Protein AF-A0A2S8X184-F1 (afdb_monomer_lite)

Structure (mmCIF, N/CA/C/O backbone):
data_AF-A0A2S8X184-F1
#
_entry.id   AF-A0A2S8X184-F1
#
loop_
_atom_site.group_PDB
_atom_site.id
_atom_site.type_symbol
_atom_site.label_atom_id
_atom_site.label_alt_id
_atom_site.label_comp_id
_atom_site.label_asym_id
_atom_site.label_entity_id
_atom_site.label_seq_id
_atom_site.pdbx_PDB_ins_code
_atom_site.Cartn_x
_atom_site.Cartn_y
_atom_site.Cartn_z
_atom_site.occupancy
_atom_site.B_iso_or_equiv
_atom_site.auth_seq_id
_atom_site.auth_comp_id
_atom_site.auth_asym_id
_atom_site.auth_atom_id
_atom_site.pdbx_PDB_model_num
ATOM 1 N N . MET A 1 1 ? -33.943 -4.694 79.705 1.00 53.34 1 MET A N 1
ATOM 2 C CA . MET A 1 1 ? -32.534 -4.336 79.445 1.00 53.34 1 MET A CA 1
ATOM 3 C C . MET A 1 1 ? -32.337 -4.401 77.942 1.00 53.34 1 MET A C 1
ATOM 5 O O . MET A 1 1 ? -32.848 -5.339 77.348 1.00 53.34 1 MET A O 1
ATOM 9 N N . ASN A 1 2 ? -31.708 -3.400 77.322 1.00 63.69 2 ASN A N 1
ATOM 10 C CA . ASN A 1 2 ? -31.289 -3.530 75.925 1.00 63.69 2 ASN A CA 1
ATOM 11 C C . ASN A 1 2 ? -30.023 -4.384 75.926 1.00 63.69 2 ASN A C 1
ATOM 13 O O . ASN A 1 2 ? -29.020 -3.964 76.500 1.00 63.69 2 ASN A O 1
ATOM 17 N N . GLU A 1 3 ? -30.094 -5.580 75.349 1.00 73.31 3 GLU A N 1
ATOM 18 C CA . GLU A 1 3 ? -28.905 -6.406 75.145 1.00 73.31 3 GLU A CA 1
ATOM 19 C C . GLU A 1 3 ? -27.911 -5.636 74.257 1.00 73.31 3 GLU A C 1
ATOM 21 O O . GLU A 1 3 ? -28.336 -5.015 73.271 1.00 73.31 3 GLU A O 1
ATOM 26 N N . PRO A 1 4 ? -26.611 -5.615 74.601 1.00 84.56 4 PRO A N 1
ATOM 27 C CA . PRO A 1 4 ? -25.609 -4.961 73.772 1.00 84.56 4 PRO A CA 1
ATOM 28 C C . PRO A 1 4 ? -25.549 -5.638 72.397 1.00 84.56 4 PRO A C 1
ATOM 30 O O . PRO A 1 4 ? -25.724 -6.848 72.293 1.00 84.56 4 PRO A O 1
ATOM 33 N N . LYS A 1 5 ? -25.320 -4.866 71.330 1.00 89.75 5 LYS A N 1
ATOM 34 C CA . LYS A 1 5 ? -25.276 -5.381 69.952 1.00 89.75 5 LYS A CA 1
ATOM 35 C C . LYS A 1 5 ? -23.998 -4.991 69.232 1.00 89.75 5 LYS A C 1
ATOM 37 O O . LYS A 1 5 ? -23.356 -4.009 69.608 1.00 89.75 5 LYS A O 1
ATOM 42 N N . THR A 1 6 ? -23.626 -5.757 68.214 1.00 89.50 6 THR A N 1
ATOM 43 C CA . THR A 1 6 ? -22.560 -5.354 67.295 1.00 89.50 6 THR A CA 1
ATOM 44 C C . THR A 1 6 ? -23.026 -4.179 66.421 1.00 89.50 6 THR A C 1
ATOM 46 O O . THR A 1 6 ? -24.203 -4.133 66.050 1.00 89.50 6 THR A O 1
ATOM 49 N N . PRO A 1 7 ? -22.163 -3.191 66.143 1.00 87.06 7 PRO A N 1
ATOM 50 C CA . PRO A 1 7 ? -22.560 -1.975 65.434 1.00 87.06 7 PRO A CA 1
ATOM 51 C C . PRO A 1 7 ? -22.957 -2.189 63.962 1.00 87.06 7 PRO A C 1
ATOM 53 O O . PRO A 1 7 ? -23.917 -1.558 63.520 1.00 87.06 7 PRO A O 1
ATOM 56 N N . ASN A 1 8 ? -22.297 -3.083 63.217 1.00 90.25 8 ASN A N 1
ATOM 57 C CA . ASN A 1 8 ? -22.470 -3.174 61.757 1.00 90.25 8 ASN A CA 1
ATOM 58 C C . ASN A 1 8 ? -23.533 -4.212 61.344 1.00 90.25 8 ASN A C 1
ATOM 60 O O . ASN A 1 8 ? -24.368 -3.964 60.471 1.00 90.25 8 ASN A O 1
ATOM 64 N N . LEU A 1 9 ? -23.537 -5.373 61.999 1.00 90.31 9 LEU A N 1
ATOM 65 C CA . LEU A 1 9 ? -24.422 -6.517 61.753 1.00 90.31 9 LEU A CA 1
ATOM 66 C C . LEU A 1 9 ? -25.611 -6.577 62.721 1.00 90.31 9 LEU A C 1
ATOM 68 O O . LEU A 1 9 ? -26.572 -7.305 62.460 1.00 90.31 9 LEU A O 1
ATOM 72 N N . GLY A 1 10 ? -25.575 -5.833 63.831 1.00 88.50 10 GLY A N 1
ATOM 73 C CA . GLY A 1 10 ? -26.652 -5.820 64.823 1.00 88.50 10 GLY A CA 1
ATOM 74 C C . GLY A 1 10 ? -26.836 -7.152 65.557 1.00 88.50 10 GLY A C 1
ATOM 75 O O . GLY A 1 10 ? -27.954 -7.447 65.995 1.00 88.50 10 GLY A O 1
ATOM 76 N N . LEU A 1 11 ? -25.779 -7.964 65.670 1.00 89.88 11 LEU A N 1
ATOM 77 C CA . LEU A 1 11 ? -25.813 -9.253 66.365 1.00 89.88 11 LEU A CA 1
ATOM 78 C C . LEU A 1 11 ? -25.919 -9.028 67.876 1.00 89.88 11 LEU A C 1
ATOM 80 O O . LEU A 1 11 ? -25.290 -8.116 68.407 1.00 89.88 11 LEU A O 1
ATOM 84 N N . ASN A 1 12 ? -26.718 -9.840 68.571 1.00 88.69 12 ASN A N 1
ATOM 85 C CA . ASN A 1 12 ? -26.868 -9.737 70.024 1.00 88.69 12 ASN A CA 1
ATOM 86 C C . ASN A 1 12 ? -25.602 -10.243 70.722 1.00 88.69 12 ASN A C 1
ATOM 88 O O . ASN A 1 12 ? -25.139 -11.331 70.401 1.00 88.69 12 ASN A O 1
ATOM 92 N N . LYS A 1 13 ? -25.106 -9.494 71.707 1.00 85.81 13 LYS A N 1
ATOM 93 C CA . LYS A 1 13 ? -24.041 -9.906 72.627 1.00 85.81 13 LYS A CA 1
ATOM 94 C C . LYS A 1 13 ? -24.641 -10.426 73.927 1.00 85.81 13 LYS A C 1
ATOM 96 O O . LYS A 1 13 ? -25.775 -10.095 74.279 1.00 85.81 13 LYS A O 1
ATOM 101 N N . ILE A 1 14 ? -23.875 -11.222 74.663 1.00 82.19 14 ILE A N 1
ATOM 102 C CA . ILE A 1 14 ? -24.346 -11.807 75.923 1.00 82.19 14 ILE A CA 1
ATOM 103 C C . ILE A 1 14 ? -24.474 -10.721 77.004 1.00 82.19 14 ILE A C 1
ATOM 105 O O . ILE A 1 14 ? -23.517 -10.000 77.289 1.00 82.19 14 ILE A O 1
ATOM 109 N N . ASP A 1 15 ? -25.641 -10.632 77.653 1.00 74.56 15 ASP A N 1
ATOM 110 C CA . ASP A 1 15 ? -25.842 -9.776 78.829 1.00 74.56 15 ASP A CA 1
ATOM 111 C C . ASP A 1 15 ? -25.106 -10.347 80.055 1.00 74.56 15 ASP A C 1
ATOM 113 O O . ASP A 1 15 ? -25.274 -11.510 80.424 1.00 74.56 15 ASP A O 1
ATOM 117 N N . ARG A 1 16 ? -24.283 -9.515 80.699 1.00 72.12 16 ARG A N 1
ATOM 118 C CA . ARG A 1 16 ? -23.428 -9.882 81.844 1.00 72.12 16 ARG A CA 1
ATOM 119 C C . ARG A 1 16 ? -23.834 -9.193 83.142 1.00 72.12 16 ARG A C 1
ATOM 121 O O . ARG A 1 16 ? -23.030 -9.065 84.060 1.00 72.12 16 ARG A O 1
ATOM 128 N N . SER A 1 17 ? -25.083 -8.748 83.232 1.00 69.50 17 SER A N 1
ATOM 129 C CA . SER A 1 17 ? -25.649 -8.069 84.400 1.00 69.50 17 SER A CA 1
ATOM 130 C C . SER A 1 17 ? -25.809 -8.951 85.662 1.00 69.50 17 SER A C 1
ATOM 132 O O . SER A 1 17 ? -26.222 -8.443 86.705 1.00 69.50 17 SER A O 1
ATOM 134 N N . SER A 1 18 ? -25.466 -10.249 85.618 1.00 62.31 18 SER A N 1
ATOM 135 C CA . SER A 1 18 ? -25.511 -11.197 86.754 1.00 62.31 18 SER A CA 1
ATOM 136 C C . SER A 1 18 ? -24.259 -12.098 86.846 1.00 62.31 18 SER A C 1
ATOM 138 O O . SER A 1 18 ? -23.576 -12.277 85.838 1.00 62.31 18 SER A O 1
ATOM 140 N N . PRO A 1 19 ? -23.923 -12.660 88.033 1.00 58.31 19 PRO A N 1
ATOM 141 C CA . PRO A 1 19 ? -22.604 -13.243 88.301 1.00 58.31 19 PRO A CA 1
ATOM 142 C C . PRO A 1 19 ? -22.289 -14.477 87.445 1.00 58.31 19 PRO A C 1
ATOM 144 O O . PRO A 1 19 ? -23.126 -15.360 87.260 1.00 58.31 19 PRO A O 1
ATOM 147 N N . SER A 1 20 ? -21.044 -14.545 86.973 1.00 61.34 20 SER A N 1
ATOM 148 C CA . SER A 1 20 ? -20.501 -15.560 86.071 1.00 61.34 20 SER A CA 1
ATOM 149 C C . SER A 1 20 ? -20.228 -16.898 86.769 1.00 61.34 20 SER A C 1
ATOM 151 O O . SER A 1 20 ? -19.303 -17.022 87.569 1.00 61.34 20 SER A O 1
ATOM 153 N N . THR A 1 21 ? -20.982 -17.942 86.421 1.00 59.12 21 THR A N 1
ATOM 154 C CA . THR A 1 21 ? -20.690 -19.329 86.848 1.00 59.12 21 THR A CA 1
ATOM 155 C C . THR A 1 21 ? -20.500 -20.302 85.682 1.00 59.12 21 THR A C 1
ATOM 157 O O . THR A 1 21 ? -20.601 -21.516 85.853 1.00 59.12 21 THR A O 1
ATOM 160 N N . THR A 1 22 ? -20.172 -19.808 84.488 1.00 61.31 22 THR A N 1
ATOM 161 C CA . THR A 1 22 ? -20.057 -20.659 83.295 1.00 61.31 22 THR A CA 1
ATOM 162 C C . THR A 1 22 ? -18.611 -21.117 83.069 1.00 61.31 22 THR A C 1
ATOM 164 O O . THR A 1 22 ? -17.710 -20.303 82.916 1.00 61.31 22 THR A O 1
ATOM 167 N N . TYR A 1 23 ? -18.392 -22.437 83.010 1.00 63.75 23 TYR A N 1
ATOM 168 C CA . TYR A 1 23 ? -17.090 -23.094 82.770 1.00 63.75 23 TYR A CA 1
ATOM 169 C C . TYR A 1 23 ? -16.493 -22.820 81.369 1.00 63.75 23 TYR A C 1
ATOM 171 O O . TYR A 1 23 ? -15.331 -23.123 81.112 1.00 63.75 23 TYR A O 1
ATOM 179 N N . PHE A 1 24 ? -17.279 -22.249 80.453 1.00 77.00 24 PHE A N 1
ATOM 180 C CA . PHE A 1 24 ? -16.880 -21.924 79.086 1.00 77.00 24 PHE A CA 1
ATOM 181 C C . PHE A 1 24 ? -16.795 -20.405 78.898 1.00 77.00 24 PHE A C 1
ATOM 183 O O . PHE A 1 24 ? -17.736 -19.683 79.229 1.00 77.00 24 PHE A O 1
ATOM 190 N N . ASP A 1 25 ? -15.673 -19.935 78.350 1.00 81.69 25 ASP A N 1
ATOM 191 C CA . ASP A 1 25 ? -15.388 -18.514 78.124 1.00 81.69 25 ASP A CA 1
ATOM 192 C C . ASP A 1 25 ? -16.137 -17.986 76.886 1.00 81.69 25 ASP A C 1
ATOM 194 O O . ASP A 1 25 ? -15.615 -17.938 75.770 1.00 81.69 25 ASP A O 1
ATOM 198 N N . LEU A 1 26 ? -17.413 -17.646 77.076 1.00 83.38 26 LEU A N 1
ATOM 199 C CA . LEU A 1 26 ? -18.287 -17.150 76.009 1.00 83.38 26 LEU A CA 1
ATOM 200 C C . LEU A 1 26 ? -17.884 -15.750 75.512 1.00 83.38 26 LEU A C 1
ATOM 202 O O . LEU A 1 26 ? -18.177 -15.420 74.367 1.00 83.38 26 LEU A O 1
ATOM 206 N N . ASP A 1 27 ? -17.164 -14.966 76.324 1.00 83.88 27 ASP A N 1
ATOM 207 C CA . ASP A 1 27 ? -16.565 -13.702 75.878 1.00 83.88 27 ASP A CA 1
ATOM 208 C C . ASP A 1 27 ? -15.576 -13.966 74.749 1.00 83.88 27 ASP A C 1
ATOM 210 O O . ASP A 1 27 ? -15.703 -13.430 73.651 1.00 83.88 27 ASP A O 1
ATOM 214 N N . LYS A 1 28 ? -14.630 -14.870 75.002 1.00 84.62 28 LYS A N 1
ATOM 215 C CA . LYS A 1 28 ? -13.570 -15.200 74.057 1.00 84.62 28 LYS A CA 1
ATOM 216 C C . LYS A 1 28 ? -14.074 -15.905 72.802 1.00 84.62 28 LYS A C 1
ATOM 218 O O . LYS A 1 28 ? -13.562 -15.655 71.713 1.00 84.62 28 LYS A O 1
ATOM 223 N N . TYR A 1 29 ? -15.021 -16.832 72.946 1.00 86.44 29 TYR A N 1
ATOM 224 C CA . TYR A 1 29 ? -15.425 -17.708 71.841 1.00 86.44 29 TYR A CA 1
ATOM 225 C C . TYR A 1 29 ? -16.678 -17.249 71.084 1.00 86.44 29 TYR A C 1
ATOM 227 O O . TYR A 1 29 ? -16.895 -17.745 69.977 1.00 86.44 29 TYR A O 1
ATOM 235 N N . LEU A 1 30 ? -17.474 -16.318 71.620 1.00 87.50 30 LEU A N 1
ATOM 236 C CA . LEU A 1 30 ? -18.645 -15.763 70.932 1.00 87.50 30 LEU A CA 1
ATOM 237 C C . LEU A 1 30 ? -18.522 -14.253 70.741 1.00 87.50 30 LEU A C 1
ATOM 239 O O . LEU A 1 30 ? -18.327 -13.840 69.604 1.00 87.50 30 LEU A O 1
ATOM 243 N N . ASP A 1 31 ? -18.547 -13.450 71.809 1.00 87.94 31 ASP A N 1
ATOM 244 C CA . ASP A 1 31 ? -18.606 -11.981 71.687 1.00 87.94 31 ASP A CA 1
ATOM 245 C C . ASP A 1 31 ? -17.369 -11.415 70.959 1.00 87.94 31 ASP A C 1
ATOM 247 O O . ASP A 1 31 ? -17.500 -10.710 69.965 1.00 87.94 31 ASP A O 1
ATOM 251 N N . GLN A 1 32 ? -16.148 -11.811 71.338 1.00 88.81 32 GLN A N 1
ATOM 252 C CA . GLN A 1 32 ? -14.931 -11.385 70.628 1.00 88.81 32 GLN A CA 1
ATOM 253 C C . GLN A 1 32 ? -14.887 -11.862 69.166 1.00 88.81 32 GLN A C 1
ATOM 255 O O . GLN A 1 32 ? -14.251 -11.225 68.327 1.00 88.81 32 GLN A O 1
ATOM 260 N N . ASN A 1 33 ? -15.517 -12.995 68.845 1.00 90.56 33 ASN A N 1
ATOM 261 C CA . ASN A 1 33 ? -15.594 -13.488 67.470 1.00 90.56 33 ASN A CA 1
ATOM 262 C C . ASN A 1 33 ? -16.653 -12.728 66.661 1.00 90.56 33 ASN A C 1
ATOM 264 O O . ASN A 1 33 ? -16.409 -12.436 65.493 1.00 90.56 33 ASN A O 1
ATOM 268 N N . TRP A 1 34 ? -17.790 -12.378 67.267 1.00 91.69 34 TRP A N 1
ATOM 269 C CA . TRP A 1 34 ? -18.800 -11.514 66.659 1.00 91.69 34 TRP A CA 1
ATOM 270 C C . TRP A 1 34 ? -18.241 -10.127 66.382 1.00 91.69 34 TRP A C 1
ATOM 272 O O . TRP A 1 34 ? -18.421 -9.643 65.273 1.00 91.69 34 TRP A O 1
ATOM 282 N N . GLU A 1 35 ? -17.462 -9.561 67.300 1.00 91.62 35 GLU A N 1
ATOM 283 C CA . GLU A 1 35 ? -16.798 -8.272 67.106 1.00 91.62 35 GLU A CA 1
ATOM 284 C C . GLU A 1 35 ? -15.811 -8.322 65.948 1.00 91.62 35 GLU A C 1
ATOM 286 O O . GLU A 1 35 ? -15.850 -7.461 65.082 1.00 91.62 35 GLU A O 1
ATOM 291 N N . LYS A 1 36 ? -14.984 -9.369 65.866 1.00 92.38 36 LYS A N 1
ATOM 292 C CA . LYS A 1 36 ? -14.044 -9.536 64.747 1.00 92.38 36 LYS A CA 1
ATOM 293 C C . LYS A 1 36 ? -14.740 -9.677 63.396 1.00 92.38 36 LYS A C 1
ATOM 295 O O . LYS A 1 36 ? -14.219 -9.212 62.388 1.00 92.38 36 LYS A O 1
ATOM 300 N N . VAL A 1 37 ? -15.877 -10.371 63.353 1.00 92.56 37 VAL A N 1
ATOM 301 C CA . VAL A 1 37 ? -16.667 -10.512 62.122 1.00 92.56 37 VAL A CA 1
ATOM 302 C C . VAL A 1 37 ? -17.344 -9.188 61.773 1.00 92.56 37 VAL A C 1
ATOM 304 O O . VAL A 1 37 ? -17.354 -8.808 60.609 1.00 92.56 37 VAL A O 1
ATOM 307 N N . ASP A 1 38 ? -17.866 -8.477 62.768 1.00 92.81 38 ASP A N 1
ATOM 308 C CA . ASP A 1 38 ? -18.536 -7.188 62.609 1.00 92.81 38 ASP A CA 1
ATOM 309 C C . ASP A 1 38 ? -17.577 -6.084 62.150 1.00 92.81 38 ASP A C 1
ATOM 311 O O . ASP A 1 38 ? -17.882 -5.371 61.199 1.00 92.81 38 ASP A O 1
ATOM 315 N N . GLU A 1 39 ? -16.381 -6.021 62.741 1.00 91.50 39 GLU A N 1
ATOM 316 C CA . GLU A 1 39 ? -15.275 -5.149 62.323 1.00 91.50 39 GLU A CA 1
ATOM 317 C C . GLU A 1 39 ? -14.860 -5.400 60.865 1.00 91.50 39 GLU A C 1
ATOM 319 O O . GLU A 1 39 ? -14.392 -4.489 60.186 1.00 91.50 39 GLU A O 1
ATOM 324 N N . GLY A 1 40 ? -15.032 -6.629 60.369 1.00 90.75 40 GLY A N 1
ATOM 325 C CA . GLY A 1 40 ? -14.720 -7.004 58.991 1.00 90.75 40 GLY A CA 1
ATOM 326 C C . GLY A 1 40 ? -15.824 -6.699 57.973 1.00 90.75 40 GLY A C 1
ATOM 327 O O . GLY A 1 40 ? -15.593 -6.874 56.775 1.00 90.75 40 GLY A O 1
ATOM 328 N N . VAL A 1 41 ? -17.016 -6.282 58.411 1.00 93.00 41 VAL A N 1
ATOM 329 C CA . VAL A 1 41 ? -18.165 -6.014 57.536 1.00 93.00 41 VAL A CA 1
ATOM 330 C C . VAL A 1 41 ? -18.462 -4.520 57.509 1.00 93.00 41 VAL A C 1
ATOM 332 O O . VAL A 1 41 ? -18.590 -3.889 58.551 1.00 93.00 41 VAL A O 1
ATOM 335 N N . ALA A 1 42 ? -18.618 -3.966 56.305 1.00 90.38 42 ALA A N 1
ATOM 336 C CA . ALA A 1 42 ? -19.020 -2.575 56.120 1.00 90.38 42 ALA A CA 1
ATOM 337 C C . ALA A 1 42 ? -20.421 -2.308 56.696 1.00 90.38 42 ALA A C 1
ATOM 339 O O . ALA A 1 42 ? -21.331 -3.140 56.602 1.00 90.38 42 ALA A O 1
ATOM 340 N N . THR A 1 43 ? -20.607 -1.118 57.252 1.00 90.19 43 THR A N 1
ATOM 341 C CA . THR A 1 43 ? -21.906 -0.615 57.696 1.00 90.19 43 THR A CA 1
ATOM 342 C C . THR A 1 43 ? -22.863 -0.445 56.515 1.00 90.19 43 THR A C 1
ATOM 344 O O . THR A 1 43 ? -22.471 -0.302 55.354 1.00 90.19 43 THR A O 1
ATOM 347 N N . ARG A 1 44 ? -24.167 -0.422 56.808 1.00 88.06 44 ARG A N 1
ATOM 348 C CA . ARG A 1 44 ? -25.186 -0.119 55.790 1.00 88.06 44 ARG A CA 1
ATOM 349 C C . ARG A 1 44 ? -25.012 1.275 55.196 1.00 88.06 44 ARG A C 1
ATOM 351 O O . ARG A 1 44 ? -25.246 1.436 54.003 1.00 88.06 44 ARG A O 1
ATOM 358 N N . ASP A 1 45 ? -24.592 2.231 56.017 1.00 89.56 45 ASP A N 1
ATOM 359 C CA . ASP A 1 45 ? -24.405 3.619 55.605 1.00 89.56 45 ASP A CA 1
ATOM 360 C C . ASP A 1 45 ? -23.236 3.737 54.616 1.00 89.56 45 ASP A C 1
ATOM 362 O O . ASP A 1 45 ? -23.400 4.340 53.560 1.00 89.56 45 ASP A O 1
ATOM 366 N N . GLU A 1 46 ? -22.114 3.052 54.867 1.00 91.50 46 GLU A N 1
ATOM 367 C CA . GLU A 1 46 ? -20.982 2.981 53.926 1.00 91.50 46 GLU A CA 1
ATOM 368 C C . GLU A 1 46 ? -21.373 2.321 52.594 1.00 91.50 46 GLU A C 1
ATOM 370 O O . GLU A 1 46 ? -20.966 2.764 51.521 1.00 91.50 46 GLU A O 1
ATOM 375 N N . VAL A 1 47 ? -22.186 1.258 52.630 1.00 93.31 47 VAL A N 1
ATOM 376 C CA . VAL A 1 47 ? -22.674 0.603 51.404 1.00 93.31 47 VAL A CA 1
ATOM 377 C C . VAL A 1 47 ? -23.606 1.524 50.616 1.00 93.31 47 VAL A C 1
ATOM 379 O O . VAL A 1 47 ? -23.575 1.513 49.383 1.00 93.31 47 VAL A O 1
ATOM 382 N N . GLU A 1 48 ? -24.439 2.305 51.298 1.00 94.00 48 GLU A N 1
ATOM 383 C CA . GLU A 1 48 ? -25.352 3.245 50.654 1.00 94.00 48 GLU A CA 1
ATOM 384 C C . GLU A 1 48 ? -24.601 4.444 50.057 1.00 94.00 48 GLU A C 1
ATOM 386 O O . GLU A 1 48 ? -24.867 4.817 48.916 1.00 94.00 48 GLU A O 1
ATOM 391 N N . GLU A 1 49 ? -23.591 4.970 50.750 1.00 94.44 49 GLU A N 1
ATOM 392 C CA . GLU A 1 49 ? -22.694 6.004 50.223 1.00 94.44 49 GLU A CA 1
ATOM 393 C C . GLU A 1 49 ? -21.940 5.512 48.973 1.00 94.44 49 GLU A C 1
ATOM 395 O O . GLU A 1 49 ? -21.873 6.202 47.952 1.00 94.44 49 GLU A O 1
ATOM 400 N N . LEU A 1 50 ? -21.453 4.265 48.982 1.00 94.62 50 LEU A N 1
ATOM 401 C CA . LEU A 1 50 ? -20.837 3.651 47.803 1.00 94.62 50 LEU A CA 1
ATOM 402 C C . LEU A 1 50 ? -21.827 3.506 46.642 1.00 94.62 50 LEU A C 1
ATOM 404 O O . LEU A 1 50 ? -21.479 3.790 45.497 1.00 94.62 50 LEU A O 1
ATOM 408 N N . ARG A 1 51 ? -23.070 3.098 46.908 1.00 95.06 51 ARG A N 1
ATOM 409 C CA . ARG A 1 51 ? -24.112 3.012 45.870 1.00 95.06 51 ARG A CA 1
ATOM 410 C C . ARG A 1 51 ? -24.420 4.374 45.265 1.00 95.06 51 ARG A C 1
ATOM 412 O O . ARG A 1 51 ? -24.561 4.466 44.048 1.00 95.06 51 ARG A O 1
ATOM 419 N N . GLN A 1 52 ? -24.502 5.410 46.093 1.00 94.19 52 GLN A N 1
ATOM 420 C CA . GLN A 1 52 ? -24.711 6.782 45.639 1.00 94.19 52 GLN A CA 1
ATOM 421 C C . GLN A 1 52 ? -23.539 7.250 44.775 1.00 94.19 52 GLN A C 1
ATOM 423 O O . GLN A 1 52 ? -23.763 7.649 43.637 1.00 94.19 52 GLN A O 1
ATOM 428 N N . SER A 1 53 ? -22.295 7.070 45.230 1.00 92.25 53 SER A N 1
ATOM 429 C CA . SER A 1 53 ? -21.111 7.462 44.449 1.00 92.25 53 SER A CA 1
ATOM 430 C C . SER A 1 53 ? -21.000 6.744 43.097 1.00 92.25 53 SER A C 1
ATOM 432 O O . SER A 1 53 ? -20.623 7.360 42.104 1.00 92.25 53 SER A O 1
ATOM 434 N N . VAL A 1 54 ? -21.376 5.461 43.017 1.00 93.94 54 VAL A N 1
ATOM 435 C CA . VAL A 1 54 ? -21.412 4.715 41.748 1.00 93.94 54 VAL A CA 1
ATOM 436 C C . VAL A 1 54 ? -22.537 5.210 40.836 1.00 93.94 54 VAL A C 1
ATOM 438 O O . VAL A 1 54 ? -22.330 5.323 39.631 1.00 93.94 54 VAL A O 1
ATOM 441 N N . ASN A 1 55 ? -23.714 5.523 41.386 1.00 93.25 55 ASN A N 1
ATOM 442 C CA . ASN A 1 55 ? -24.835 6.061 40.609 1.00 93.25 55 ASN A CA 1
ATOM 443 C C . ASN A 1 55 ? -24.563 7.480 40.083 1.00 93.25 55 ASN A C 1
ATOM 445 O O . ASN A 1 55 ? -25.061 7.840 39.019 1.00 93.25 55 ASN A O 1
ATOM 449 N N . GLU A 1 56 ? -23.779 8.272 40.812 1.00 91.56 56 GLU A N 1
ATOM 450 C CA . GLU A 1 56 ? -23.364 9.625 40.425 1.00 91.56 56 GLU A CA 1
ATOM 451 C C . GLU A 1 56 ? -22.136 9.642 39.503 1.00 91.56 56 GLU A C 1
ATOM 453 O O . GLU A 1 56 ? -21.746 10.701 39.007 1.00 91.56 56 GLU A O 1
ATOM 458 N N . MET A 1 57 ? -21.518 8.485 39.246 1.00 91.19 57 MET A N 1
ATOM 459 C CA . MET A 1 57 ? -20.328 8.388 38.409 1.00 91.19 57 MET A CA 1
ATOM 460 C C . MET A 1 57 ? -20.669 8.677 36.939 1.00 91.19 57 MET A C 1
ATOM 462 O O . MET A 1 57 ? -21.092 7.796 36.189 1.00 91.19 57 MET A O 1
ATOM 466 N N . ASP A 1 58 ? -20.456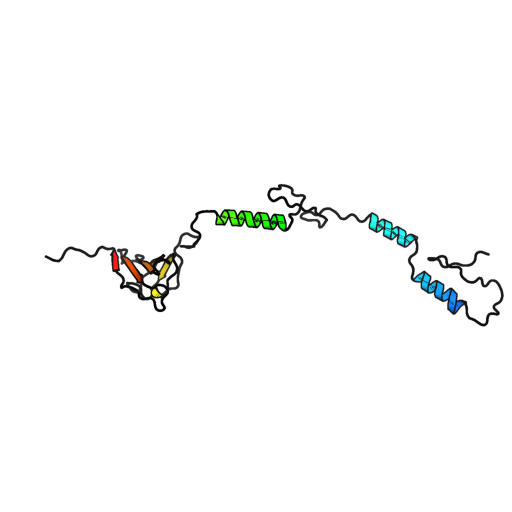 9.920 36.508 1.00 89.50 58 ASP A N 1
ATOM 467 C CA . ASP A 1 58 ? -20.635 10.331 35.116 1.00 89.50 58 ASP A CA 1
ATOM 468 C C . ASP A 1 58 ? -19.360 10.089 34.295 1.00 89.50 58 ASP A C 1
ATOM 470 O O . ASP A 1 58 ? -18.278 10.603 34.595 1.00 89.50 58 ASP A O 1
ATOM 474 N N . ILE A 1 59 ? -19.489 9.294 33.233 1.00 90.75 59 ILE A N 1
ATOM 475 C CA . ILE A 1 59 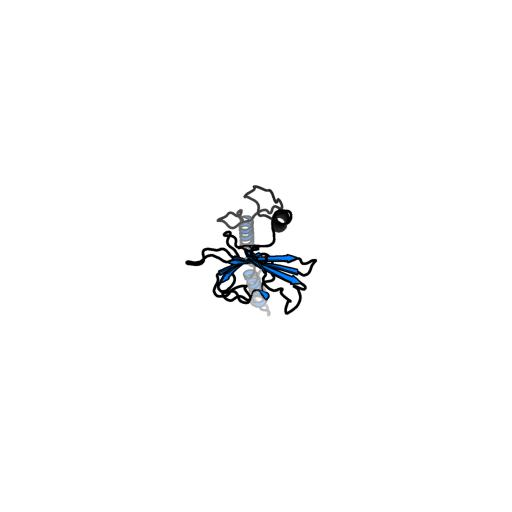? -18.437 9.118 32.231 1.00 90.75 59 ILE A CA 1
ATOM 476 C C . ILE A 1 59 ? -18.761 10.074 31.081 1.00 90.75 59 ILE A C 1
ATOM 478 O O . ILE A 1 59 ? -19.733 9.811 30.360 1.00 90.75 59 ILE A O 1
ATOM 482 N N . PRO A 1 60 ? -17.966 11.137 30.872 1.00 93.50 60 PRO A N 1
ATOM 483 C CA . PRO A 1 60 ? -18.233 12.120 29.831 1.00 93.50 60 PRO A CA 1
ATOM 484 C C . PRO A 1 60 ? -18.081 11.506 28.437 1.00 93.50 60 PRO A C 1
ATOM 486 O O . PRO A 1 60 ? -17.459 10.451 28.262 1.00 93.50 60 PRO A O 1
ATOM 489 N N . ASP A 1 61 ? -18.618 12.185 27.429 1.00 94.94 61 ASP A N 1
ATOM 490 C CA . ASP A 1 61 ? -18.338 11.850 26.034 1.00 94.94 61 ASP A CA 1
ATOM 491 C C . ASP A 1 61 ? -16.886 12.194 25.684 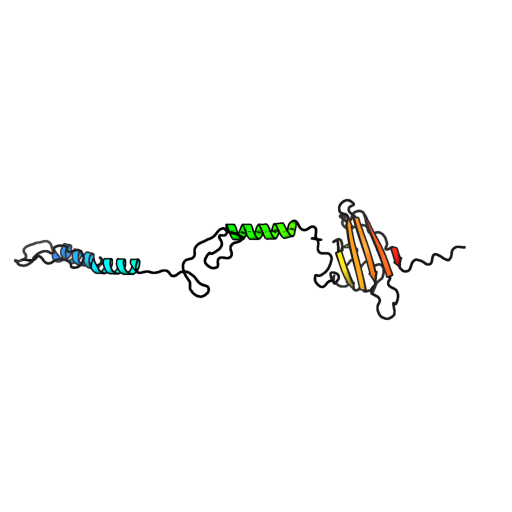1.00 94.94 61 ASP A C 1
ATOM 493 O O . ASP A 1 61 ? -16.287 13.121 26.240 1.00 94.94 61 ASP A O 1
ATOM 497 N N . ALA A 1 62 ? -16.281 11.410 24.791 1.00 95.50 62 ALA A N 1
ATOM 498 C CA . ALA A 1 62 ? -14.913 11.683 24.376 1.00 95.50 62 ALA A CA 1
ATOM 499 C C . ALA A 1 62 ? -14.847 12.890 23.434 1.00 95.50 62 ALA A C 1
ATOM 501 O O . ALA A 1 62 ? -15.726 13.120 22.608 1.00 95.50 62 ALA A O 1
ATOM 502 N N . SER A 1 63 ? -13.734 13.609 23.505 1.00 93.00 63 SER A N 1
ATOM 503 C CA . SER A 1 63 ? -13.356 14.671 22.581 1.00 93.00 63 SER A CA 1
ATOM 504 C C . SER A 1 63 ? -11.874 14.542 22.218 1.00 93.00 63 SER A C 1
ATOM 506 O O . SER A 1 63 ? -11.164 13.662 22.709 1.00 93.00 63 SER A O 1
ATOM 508 N N . LEU A 1 64 ? -11.367 15.445 21.377 1.00 93.62 64 LEU A N 1
ATOM 509 C CA . LEU A 1 64 ? -9.943 15.470 21.016 1.00 93.62 64 LEU A CA 1
ATOM 510 C C . LEU A 1 64 ? -9.013 15.741 22.214 1.00 93.62 64 LEU A C 1
ATOM 512 O O . LEU A 1 64 ? -7.817 15.469 22.130 1.00 93.62 64 LEU A O 1
ATOM 516 N N . THR A 1 65 ? -9.542 16.272 23.320 1.00 94.81 65 THR A N 1
ATOM 517 C CA . THR A 1 65 ? -8.769 16.627 24.522 1.00 94.81 65 THR A CA 1
ATOM 518 C C . THR A 1 65 ? -9.279 15.965 25.802 1.00 94.81 65 THR A C 1
ATOM 520 O O . THR A 1 65 ? -8.574 15.978 26.810 1.00 94.81 65 THR A O 1
ATOM 523 N N . GLN A 1 66 ? -10.460 15.342 25.775 1.00 94.00 66 GLN A N 1
ATOM 524 C CA . GLN A 1 66 ? -11.073 14.665 26.915 1.00 94.00 66 GLN A CA 1
ATOM 525 C C . GLN A 1 66 ? -11.336 13.199 26.576 1.00 94.00 66 GLN A C 1
ATOM 527 O O . GLN A 1 66 ? -11.999 12.877 25.596 1.00 94.00 66 GLN A O 1
ATOM 532 N N . LYS A 1 67 ? -10.829 12.281 27.400 1.00 94.31 67 LYS A N 1
ATOM 533 C CA . LYS A 1 67 ? -11.182 10.860 27.281 1.00 94.31 67 LYS A CA 1
ATOM 534 C C . LYS A 1 67 ? -12.629 10.657 27.737 1.00 94.31 67 LYS A C 1
ATOM 536 O O . LYS A 1 67 ? -13.043 11.277 28.712 1.00 94.31 67 LYS A O 1
ATOM 541 N N . GLY A 1 68 ? -13.353 9.755 27.081 1.00 94.75 68 GLY A N 1
ATOM 542 C CA . GLY A 1 68 ? -14.759 9.496 27.379 1.00 94.75 68 GLY A CA 1
ATOM 543 C C . GLY A 1 68 ? -15.335 8.326 26.583 1.00 94.75 68 GLY A C 1
ATOM 544 O O . GLY A 1 68 ? -14.592 7.564 25.959 1.00 94.75 68 GLY A O 1
ATOM 545 N N . LYS A 1 69 ? -16.661 8.186 26.606 1.00 95.38 69 LYS A N 1
ATOM 546 C CA . LYS A 1 69 ? -17.416 7.212 25.798 1.00 95.38 69 LYS A CA 1
ATOM 547 C C . LYS A 1 69 ? -17.706 7.769 24.396 1.00 95.38 69 LYS A C 1
ATOM 549 O O . LYS A 1 69 ? -17.802 8.977 24.216 1.00 95.38 69 LYS A O 1
ATOM 554 N N . VAL A 1 70 ? -17.819 6.891 23.397 1.00 96.31 70 VAL A N 1
ATOM 555 C CA . VAL A 1 70 ? -18.126 7.252 21.998 1.00 96.31 70 VAL A CA 1
ATOM 556 C C . VAL A 1 70 ? -19.044 6.197 21.393 1.00 96.31 70 VAL A C 1
ATOM 558 O O . VAL A 1 70 ? -18.883 5.005 21.660 1.00 96.31 70 VAL A O 1
ATOM 561 N N . GLN A 1 71 ? -19.992 6.613 20.553 1.00 96.81 71 GLN A N 1
ATOM 562 C CA . GLN A 1 71 ? -20.809 5.692 19.764 1.00 96.81 71 GLN A CA 1
ATOM 563 C C . GLN A 1 71 ? -20.111 5.301 18.455 1.00 96.81 71 GLN A C 1
ATOM 565 O O . GLN A 1 71 ? -19.439 6.107 17.814 1.00 96.81 71 GLN A O 1
ATOM 570 N N . LEU A 1 72 ? -20.286 4.047 18.036 1.00 97.06 72 LEU A N 1
ATOM 571 C CA . LEU A 1 72 ? -19.663 3.526 16.821 1.00 97.06 72 LEU A CA 1
ATOM 572 C C . LEU A 1 72 ? -20.605 3.618 15.617 1.00 97.06 72 LEU A C 1
ATOM 574 O O . LEU A 1 72 ? -21.799 3.342 15.723 1.00 97.06 72 LEU A O 1
ATOM 578 N N . SER A 1 73 ? -20.053 3.923 14.444 1.00 97.00 73 SER A N 1
ATOM 579 C CA . SER A 1 73 ? -20.783 3.973 13.176 1.00 97.00 73 SER A CA 1
ATOM 580 C C . SER A 1 73 ? -20.104 3.128 12.104 1.00 97.00 73 SER A C 1
ATOM 582 O O . SER A 1 73 ? -18.883 3.117 11.968 1.00 97.00 73 SER A O 1
ATOM 584 N N . SER A 1 74 ? -20.916 2.432 11.303 1.00 97.12 74 SER A N 1
ATOM 585 C CA . SER A 1 74 ? -20.440 1.656 10.148 1.00 97.12 74 SER A CA 1
ATOM 586 C C . SER A 1 74 ? -20.639 2.368 8.800 1.00 97.12 74 SER A C 1
ATOM 588 O O . SER A 1 74 ? -20.517 1.740 7.750 1.00 97.12 74 SER A O 1
ATOM 590 N N . LYS A 1 75 ? -20.980 3.664 8.800 1.00 96.69 75 LYS A N 1
ATOM 591 C CA . LYS A 1 75 ? -21.102 4.459 7.566 1.00 96.69 75 LYS A CA 1
ATOM 592 C C . LYS A 1 75 ? -19.710 4.777 7.008 1.00 96.69 75 LYS A C 1
ATOM 594 O O . LYS A 1 75 ? -18.845 5.219 7.752 1.00 96.69 75 LYS A O 1
ATOM 599 N N . THR A 1 76 ? -19.519 4.630 5.699 1.00 95.56 76 THR A N 1
ATOM 600 C CA . THR A 1 76 ? -18.267 4.985 4.995 1.00 95.56 76 THR A CA 1
ATOM 601 C C . THR A 1 76 ? -18.323 6.348 4.297 1.00 95.56 76 THR A C 1
ATOM 603 O O . THR A 1 76 ? -17.340 6.787 3.712 1.00 95.56 76 THR A O 1
ATOM 606 N N . ASN A 1 77 ? -19.470 7.025 4.363 1.00 94.50 77 ASN A N 1
ATOM 607 C CA . ASN A 1 77 ? -19.740 8.332 3.758 1.00 94.50 77 ASN A CA 1
ATOM 608 C C . ASN A 1 77 ? -20.360 9.328 4.758 1.00 94.50 77 ASN A C 1
ATOM 610 O O . ASN A 1 77 ? -21.036 10.274 4.358 1.00 94.50 77 ASN A O 1
ATOM 614 N N . GLY A 1 78 ? -20.212 9.069 6.059 1.00 92.38 78 GLY A N 1
ATOM 615 C CA . GLY A 1 78 ? -20.715 9.960 7.100 1.00 92.38 78 GLY A CA 1
ATOM 616 C C . GLY A 1 78 ? -19.869 11.229 7.217 1.00 92.38 78 GLY A C 1
ATOM 617 O O . GLY A 1 78 ? -18.667 11.191 6.985 1.00 92.38 78 GLY A O 1
ATOM 618 N N . ILE A 1 79 ? -20.507 12.328 7.620 1.00 94.38 79 ILE A N 1
ATOM 619 C CA . ILE A 1 79 ? -19.856 13.611 7.948 1.00 94.38 79 ILE A CA 1
ATOM 620 C C . ILE A 1 79 ? -19.923 13.933 9.451 1.00 94.38 79 ILE A C 1
ATOM 622 O O . ILE A 1 79 ? -19.644 15.055 9.849 1.00 94.38 79 ILE A O 1
ATOM 626 N N . SER A 1 80 ? -20.381 12.982 10.274 1.00 92.62 80 SER A N 1
ATOM 627 C CA . SER A 1 80 ? -20.525 13.189 11.719 1.00 92.62 80 SER A CA 1
ATOM 628 C C . SER A 1 80 ? -19.160 13.243 12.394 1.00 92.62 80 SER A C 1
ATOM 630 O O . SER A 1 80 ? -18.318 12.389 12.124 1.00 92.62 80 SER A O 1
ATOM 632 N N . GLU A 1 81 ? -19.000 14.183 13.320 1.00 91.81 81 GLU A N 1
ATOM 633 C CA . GLU A 1 81 ? -17.836 14.289 14.207 1.00 91.81 81 GLU A CA 1
ATOM 634 C C . GLU A 1 81 ? -18.079 13.627 15.581 1.00 91.81 81 GLU A C 1
ATOM 636 O O . GLU A 1 81 ? -17.169 13.549 16.399 1.00 91.81 81 GLU A O 1
ATOM 641 N N . GLU A 1 82 ? -19.286 13.100 15.829 1.00 92.44 82 GLU A N 1
ATOM 642 C CA . GLU A 1 82 ? -19.691 12.507 17.118 1.00 92.44 82 GLU A CA 1
ATOM 643 C C . GLU A 1 82 ? -19.470 10.984 17.199 1.00 92.44 82 GLU A C 1
ATOM 645 O O . GLU A 1 82 ? -19.523 10.393 18.278 1.00 92.44 82 GLU A O 1
ATOM 650 N N . PHE A 1 83 ? -19.248 10.316 16.060 1.00 95.31 83 PHE A N 1
ATOM 651 C CA . PHE A 1 83 ? -19.135 8.855 15.989 1.00 95.31 83 PHE A CA 1
ATOM 652 C C . PHE A 1 83 ? -17.724 8.410 15.626 1.00 95.31 83 PHE A C 1
ATOM 654 O O . PHE A 1 83 ? -17.119 8.935 14.692 1.00 95.31 83 PHE A O 1
ATOM 661 N N . ALA A 1 84 ? -17.249 7.344 16.267 1.00 94.94 84 ALA A N 1
ATOM 662 C CA . ALA A 1 84 ? -16.044 6.652 15.827 1.00 94.94 84 ALA A CA 1
ATOM 663 C C . ALA A 1 84 ? -16.375 5.599 14.747 1.00 94.94 84 ALA A C 1
ATOM 665 O O . ALA A 1 84 ? -17.410 4.925 14.826 1.00 94.94 84 ALA A O 1
ATOM 666 N N . PRO A 1 85 ? -15.519 5.418 13.727 1.00 97.00 85 PRO A N 1
ATOM 667 C CA . PRO A 1 85 ? -15.716 4.380 12.722 1.00 97.00 85 PRO A CA 1
ATOM 668 C C . PRO A 1 85 ? -15.485 2.981 13.313 1.00 97.00 85 PRO A C 1
ATOM 670 O O . PRO A 1 85 ? -14.556 2.767 14.090 1.00 97.00 85 PRO A O 1
ATOM 673 N N . THR A 1 86 ? -16.297 2.000 12.910 1.00 97.62 86 THR A N 1
ATOM 674 C CA . THR A 1 86 ? -16.011 0.581 13.185 1.00 97.62 86 THR A CA 1
ATOM 675 C C . THR A 1 86 ? -14.849 0.074 12.325 1.00 97.62 86 THR A C 1
ATOM 677 O O . THR A 1 86 ? -14.599 0.588 11.231 1.00 97.62 86 THR A O 1
ATOM 680 N N . GLU A 1 87 ? -14.185 -1.006 12.753 1.00 97.94 87 GLU A N 1
ATOM 681 C CA . GLU A 1 87 ? -13.163 -1.693 11.939 1.00 97.94 87 GLU A CA 1
ATOM 682 C C . GLU A 1 87 ? -13.696 -2.089 10.556 1.00 97.94 87 GLU A C 1
ATOM 684 O O . GLU A 1 87 ? -12.991 -1.992 9.551 1.00 97.94 87 GLU A O 1
ATOM 689 N N . LYS A 1 88 ? -14.979 -2.469 10.491 1.00 97.56 88 LYS A N 1
ATOM 690 C CA . LYS A 1 88 ? -15.673 -2.750 9.236 1.00 97.56 88 LYS A CA 1
ATOM 691 C C . LYS A 1 88 ? -15.689 -1.527 8.317 1.00 97.56 88 LYS A C 1
ATOM 693 O O . LYS A 1 88 ? -15.292 -1.652 7.163 1.00 97.56 88 LYS A O 1
ATOM 698 N N . ALA A 1 89 ? -16.124 -0.361 8.803 1.00 97.94 89 ALA A N 1
ATOM 699 C CA . ALA A 1 89 ? -16.157 0.858 7.990 1.00 97.94 89 ALA A CA 1
ATOM 700 C C . ALA A 1 89 ? -14.760 1.258 7.501 1.00 97.94 89 ALA A C 1
ATOM 702 O O . ALA A 1 89 ? -14.599 1.635 6.340 1.00 97.94 89 ALA A O 1
ATOM 703 N N . LEU A 1 90 ? -13.746 1.117 8.359 1.00 97.12 90 LEU A N 1
ATOM 704 C CA . LEU A 1 90 ? -12.360 1.388 7.988 1.00 97.12 90 LEU A CA 1
ATOM 705 C C . LEU A 1 90 ? -11.873 0.437 6.885 1.00 97.12 90 LEU A C 1
ATOM 707 O O . LEU A 1 90 ? -11.274 0.874 5.900 1.00 97.12 90 LEU A O 1
ATOM 711 N N . ASN A 1 91 ? -12.160 -0.859 7.013 1.00 97.75 91 ASN A N 1
ATOM 712 C CA . ASN A 1 91 ? -11.784 -1.843 6.007 1.00 97.75 91 ASN A CA 1
ATOM 713 C C . ASN A 1 91 ? -12.533 -1.636 4.680 1.00 97.75 91 ASN A C 1
ATOM 715 O O . ASN A 1 91 ? -11.914 -1.711 3.621 1.00 97.75 91 ASN A O 1
ATOM 719 N N . ASP A 1 92 ? -13.828 -1.326 4.723 1.00 97.94 92 ASP A N 1
ATOM 720 C CA . ASP A 1 92 ? -14.632 -1.051 3.528 1.00 97.94 92 ASP A CA 1
ATOM 721 C C . ASP A 1 92 ? -14.104 0.184 2.773 1.00 97.94 92 ASP A C 1
ATOM 723 O O . ASP A 1 92 ? -13.942 0.141 1.551 1.00 97.94 92 ASP A O 1
ATOM 727 N N . ALA A 1 93 ? -13.755 1.262 3.486 1.00 97.06 93 ALA A N 1
ATOM 728 C CA . ALA A 1 93 ? -13.140 2.451 2.891 1.00 97.06 93 ALA A CA 1
ATOM 729 C C . ALA A 1 93 ? -11.765 2.141 2.269 1.00 97.06 93 ALA A C 1
ATOM 731 O O . ALA A 1 93 ? -11.479 2.555 1.142 1.00 97.06 93 ALA A O 1
ATOM 732 N N . ARG A 1 94 ? -10.931 1.350 2.960 1.00 97.56 94 ARG A N 1
ATOM 733 C CA . ARG A 1 94 ? -9.634 0.884 2.446 1.00 97.56 94 ARG A CA 1
ATOM 734 C C . ARG A 1 94 ? -9.796 0.060 1.164 1.00 97.56 94 ARG A C 1
ATOM 736 O O . ARG A 1 94 ? -9.061 0.278 0.203 1.00 97.56 94 ARG A O 1
ATOM 743 N N . LEU A 1 95 ? -10.754 -0.867 1.131 1.00 97.38 95 LEU A N 1
ATOM 744 C CA . LEU A 1 95 ? -11.045 -1.692 -0.044 1.00 97.38 95 LEU A CA 1
ATOM 745 C C . LEU A 1 95 ? -11.555 -0.851 -1.219 1.00 97.38 95 LEU A C 1
ATOM 747 O O . LEU A 1 95 ? -11.137 -1.076 -2.353 1.00 97.38 95 LEU A O 1
ATOM 751 N N . ALA A 1 96 ? -12.407 0.145 -0.965 1.00 96.06 96 ALA A N 1
ATOM 752 C CA . ALA A 1 96 ? -12.880 1.061 -1.999 1.00 96.06 96 ALA A CA 1
ATOM 753 C C . ALA A 1 96 ? -11.733 1.886 -2.613 1.00 96.06 96 ALA A C 1
ATOM 755 O O . ALA A 1 96 ? -11.652 2.008 -3.837 1.00 96.06 96 ALA A O 1
ATOM 756 N N . ALA A 1 97 ? -10.811 2.397 -1.790 1.00 95.38 97 ALA A N 1
ATOM 757 C CA . ALA A 1 97 ? -9.632 3.131 -2.256 1.00 95.38 97 ALA A CA 1
ATOM 758 C C . ALA A 1 97 ? -8.665 2.243 -3.064 1.00 95.38 97 ALA A C 1
ATOM 760 O O . ALA A 1 97 ? -8.152 2.657 -4.110 1.00 95.38 97 ALA A O 1
ATOM 761 N N . GLN A 1 98 ? -8.459 1.001 -2.614 1.00 94.94 98 GLN A N 1
ATOM 762 C CA . GLN A 1 98 ? -7.679 0.003 -3.344 1.00 94.94 98 GLN A CA 1
ATOM 763 C C . GLN A 1 98 ? -8.310 -0.286 -4.711 1.00 94.94 98 GLN A C 1
ATOM 765 O O . GLN A 1 98 ? -7.645 -0.146 -5.734 1.00 94.94 98 GLN A O 1
ATOM 770 N N . LYS A 1 99 ? -9.615 -0.582 -4.745 1.00 94.75 99 LYS A N 1
ATOM 771 C CA . LYS A 1 99 ? -10.359 -0.827 -5.985 1.00 94.75 99 LYS A CA 1
ATOM 772 C C . LYS A 1 99 ? -10.273 0.357 -6.946 1.00 94.75 99 LYS A C 1
ATOM 774 O O . LYS A 1 99 ? -10.021 0.156 -8.126 1.00 94.75 99 LYS A O 1
ATOM 779 N N . TYR A 1 100 ? -10.428 1.588 -6.454 1.00 90.81 100 TYR A N 1
ATOM 780 C CA . TYR A 1 100 ? -10.286 2.786 -7.284 1.00 90.81 100 TYR A CA 1
ATOM 781 C C . TYR A 1 100 ? -8.925 2.833 -7.986 1.00 90.81 100 TYR A C 1
ATOM 783 O O . TYR A 1 100 ? -8.873 3.112 -9.179 1.00 90.81 100 TYR A O 1
ATOM 791 N N . THR A 1 101 ? -7.844 2.538 -7.260 1.00 89.12 101 THR A N 1
ATOM 792 C CA . THR A 1 101 ? -6.468 2.510 -7.784 1.00 89.12 101 THR A CA 1
ATOM 793 C C . THR A 1 101 ? -6.261 1.365 -8.777 1.00 89.12 101 THR A C 1
ATOM 795 O O . THR A 1 101 ? -5.626 1.545 -9.819 1.00 89.12 101 THR A O 1
ATOM 798 N N . ASP A 1 102 ? -6.810 0.192 -8.467 1.00 89.25 102 ASP A N 1
ATOM 799 C CA . ASP A 1 102 ? -6.662 -1.014 -9.273 1.00 89.25 102 ASP A CA 1
ATOM 800 C C . ASP A 1 102 ? -7.465 -0.969 -10.577 1.00 89.25 102 ASP A C 1
ATOM 802 O O . ASP A 1 102 ? -6.983 -1.471 -11.595 1.00 89.25 102 ASP A O 1
ATOM 806 N N . ASP A 1 103 ? -8.634 -0.333 -10.570 1.00 91.88 103 ASP A N 1
ATOM 807 C CA . ASP A 1 103 ? -9.503 -0.198 -11.741 1.00 91.88 103 ASP A CA 1
ATOM 808 C C . ASP A 1 103 ? -8.983 0.827 -12.756 1.00 91.88 103 ASP A C 1
ATOM 810 O O . ASP A 1 103 ? -9.401 0.827 -13.917 1.00 91.88 103 ASP A O 1
ATOM 814 N N . LYS A 1 104 ? -8.082 1.734 -12.355 1.00 88.69 104 LYS A N 1
ATOM 815 C CA . LYS A 1 104 ? -7.486 2.673 -13.306 1.00 88.69 104 LYS A CA 1
ATOM 816 C C . LYS A 1 104 ? -6.611 1.922 -14.306 1.00 88.69 104 LYS A C 1
ATOM 818 O O . LYS A 1 104 ? -5.725 1.146 -13.953 1.00 88.69 104 LYS A O 1
ATOM 823 N N . THR A 1 105 ? -6.790 2.269 -15.575 1.00 91.44 105 THR A N 1
ATOM 824 C CA . THR A 1 105 ? -6.003 1.772 -16.712 1.00 91.44 105 THR A CA 1
ATOM 825 C C . THR A 1 105 ? -4.633 2.447 -16.838 1.00 91.44 105 THR A C 1
ATOM 827 O O . THR A 1 105 ? -4.006 2.381 -17.893 1.00 91.44 105 THR A O 1
ATOM 830 N N . TRP A 1 106 ? -4.177 3.153 -15.803 1.00 89.38 106 TRP A N 1
ATOM 831 C CA . TRP A 1 106 ? -2.872 3.800 -15.802 1.00 89.38 106 TRP A CA 1
ATOM 832 C C . TRP A 1 106 ? -1.729 2.782 -15.783 1.00 89.38 106 TRP A C 1
ATOM 834 O O . TRP A 1 106 ? -1.885 1.623 -15.391 1.00 89.38 106 TRP A O 1
ATOM 844 N N . GLN A 1 107 ? -0.554 3.237 -16.204 1.00 89.69 107 GLN A N 1
ATOM 845 C CA . GLN A 1 107 ? 0.669 2.454 -16.145 1.00 89.69 107 GLN A CA 1
ATOM 846 C C . GLN A 1 107 ? 1.002 2.110 -14.682 1.00 89.69 107 GLN A C 1
ATOM 848 O O . GLN A 1 107 ? 1.417 2.976 -13.919 1.00 89.69 107 GLN A O 1
ATOM 853 N N . LYS A 1 108 ? 0.835 0.838 -14.295 1.00 87.62 108 LYS A N 1
ATOM 854 C CA . LYS A 1 108 ? 1.114 0.355 -12.926 1.00 87.62 108 LYS A CA 1
ATOM 855 C C . LYS A 1 108 ? 2.582 -0.004 -12.692 1.00 87.62 108 LYS A C 1
ATOM 857 O O . LYS A 1 108 ? 3.052 0.011 -11.559 1.00 87.62 108 LYS A O 1
ATOM 862 N N . TYR A 1 109 ? 3.304 -0.371 -13.751 1.00 90.25 109 TYR A N 1
ATOM 863 C CA . TYR A 1 109 ? 4.709 -0.755 -13.650 1.00 90.25 109 TYR A CA 1
ATOM 864 C C . TYR A 1 109 ? 5.592 0.490 -13.748 1.00 90.25 109 TYR A C 1
ATOM 866 O O . TYR A 1 109 ? 5.515 1.216 -14.741 1.00 90.25 109 TYR A O 1
ATOM 874 N N . LYS A 1 110 ? 6.429 0.728 -12.734 1.00 92.69 110 LYS A N 1
ATOM 875 C CA . LYS A 1 110 ? 7.325 1.889 -12.670 1.00 92.69 110 LYS A CA 1
ATOM 876 C C . LYS A 1 110 ? 8.381 1.815 -13.779 1.00 92.69 110 LYS A C 1
ATOM 878 O O . LYS A 1 110 ? 9.129 0.847 -13.846 1.00 92.69 110 LYS A O 1
ATOM 883 N N . LEU A 1 111 ? 8.426 2.830 -14.645 1.00 95.62 111 LEU A N 1
ATOM 884 C CA . LEU A 1 111 ? 9.371 2.909 -15.772 1.00 95.62 111 LEU A CA 1
ATOM 885 C C . LEU A 1 111 ? 10.503 3.921 -15.543 1.00 95.62 111 LEU A C 1
ATOM 887 O O . LEU A 1 111 ? 11.548 3.799 -16.174 1.00 95.62 111 LEU A O 1
ATOM 891 N N . THR A 1 112 ? 10.286 4.910 -14.674 1.00 96.69 112 THR A N 1
ATOM 892 C CA . THR A 1 112 ? 11.185 6.041 -14.388 1.00 96.69 112 THR A CA 1
ATOM 893 C C . THR A 1 112 ? 11.150 6.373 -12.893 1.00 96.69 112 THR A C 1
ATOM 895 O O . THR A 1 112 ? 10.404 5.763 -12.124 1.00 96.69 112 THR A O 1
ATOM 898 N N . GLN A 1 113 ? 11.939 7.352 -12.461 1.00 96.31 113 GLN A N 1
ATOM 899 C CA . GLN A 1 113 ? 11.786 7.989 -11.155 1.00 96.31 113 GLN A CA 1
ATOM 900 C C . GLN A 1 113 ? 10.562 8.919 -11.122 1.00 96.31 113 GLN A C 1
ATOM 902 O O . GLN A 1 113 ? 10.030 9.315 -12.163 1.00 96.31 113 GLN A O 1
ATOM 907 N N . ASP A 1 114 ? 10.135 9.292 -9.913 1.00 95.12 114 ASP A N 1
ATOM 908 C CA . ASP A 1 114 ? 8.944 10.129 -9.702 1.00 95.12 114 ASP A CA 1
ATOM 909 C C . ASP A 1 114 ? 9.208 11.608 -10.044 1.00 95.12 114 ASP A C 1
ATOM 911 O O . ASP A 1 114 ? 8.275 12.364 -10.294 1.00 95.12 114 ASP A O 1
ATOM 915 N N . ASN A 1 115 ? 10.483 12.011 -10.117 1.00 96.00 115 ASN A N 1
ATOM 916 C CA . ASN A 1 115 ? 10.928 13.332 -10.577 1.00 96.00 115 ASN A CA 1
ATOM 917 C C . ASN A 1 115 ? 10.997 13.454 -12.116 1.00 96.00 115 ASN A C 1
ATOM 919 O O . ASN A 1 115 ? 11.413 14.491 -12.625 1.00 96.00 115 ASN A O 1
ATOM 923 N N . GLY A 1 116 ? 10.621 12.404 -12.856 1.00 93.31 116 GLY A N 1
ATOM 924 C CA . GLY A 1 116 ? 10.675 12.364 -14.320 1.00 93.31 116 GLY A CA 1
ATOM 925 C C . GLY A 1 116 ? 12.021 11.931 -14.913 1.00 93.31 116 GLY A C 1
ATOM 926 O O . GLY A 1 116 ? 12.125 11.807 -16.131 1.00 93.31 116 GLY A O 1
ATOM 927 N N . GLU A 1 117 ? 13.039 11.655 -14.094 1.00 94.94 117 GLU A N 1
ATOM 928 C CA . GLU A 1 117 ? 14.338 11.168 -14.569 1.00 94.94 117 GLU A CA 1
ATOM 929 C C . GLU A 1 117 ? 14.348 9.645 -14.805 1.00 94.94 117 GLU A C 1
ATOM 931 O O . GLU A 1 117 ? 13.593 8.900 -14.167 1.00 94.94 117 GLU A O 1
ATOM 936 N N . PRO A 1 118 ? 15.244 9.128 -15.668 1.00 96.19 118 PRO A N 1
ATOM 937 C CA . PRO A 1 118 ? 15.532 7.697 -15.739 1.00 96.19 118 PRO A CA 1
ATOM 938 C C . PRO A 1 118 ? 15.931 7.124 -14.376 1.00 96.19 118 PRO A C 1
ATOM 940 O O . PRO A 1 118 ? 16.559 7.803 -13.565 1.00 96.19 118 PRO A O 1
ATOM 943 N N . THR A 1 119 ? 15.637 5.851 -14.117 1.00 97.25 119 THR A N 1
ATOM 944 C CA . THR A 1 119 ? 16.153 5.158 -12.930 1.00 97.25 119 THR A CA 1
ATOM 945 C C . THR A 1 119 ? 17.677 5.053 -13.004 1.00 97.25 119 THR A C 1
ATOM 947 O O . THR A 1 119 ? 18.221 4.373 -13.873 1.00 97.25 119 THR A O 1
ATOM 950 N N . LEU A 1 120 ? 18.385 5.720 -12.094 1.00 95.88 120 LEU A N 1
ATOM 951 C CA . LEU A 1 120 ? 19.845 5.677 -12.063 1.00 95.88 120 LEU A CA 1
ATOM 952 C C . LEU A 1 120 ? 20.323 4.320 -11.542 1.00 95.88 120 LEU A C 1
ATOM 954 O O . LEU A 1 120 ? 19.974 3.903 -10.437 1.00 95.88 120 LEU A O 1
ATOM 958 N N . ILE A 1 121 ? 21.129 3.635 -12.346 1.00 96.06 121 ILE A N 1
ATOM 959 C CA . ILE A 1 121 ? 21.841 2.419 -11.952 1.00 96.06 121 ILE A CA 1
ATOM 960 C C . ILE A 1 121 ? 23.319 2.747 -11.730 1.00 96.06 121 ILE A C 1
ATOM 962 O O . ILE A 1 121 ? 23.829 3.756 -12.222 1.00 96.06 121 ILE A O 1
ATOM 966 N N . ALA A 1 122 ? 24.000 1.916 -10.938 1.00 96.25 122 ALA A N 1
ATOM 967 C CA . ALA A 1 122 ? 25.386 2.156 -10.544 1.00 96.25 122 ALA A CA 1
ATOM 968 C C . ALA A 1 122 ? 26.313 2.334 -11.759 1.00 96.25 122 ALA A C 1
ATOM 970 O O . ALA A 1 122 ? 26.099 1.743 -12.815 1.00 96.25 122 ALA A O 1
ATOM 971 N N . ALA A 1 123 ? 27.384 3.114 -11.610 1.00 94.25 123 ALA A N 1
ATOM 972 C CA . ALA A 1 123 ? 28.416 3.166 -12.639 1.00 94.25 123 ALA A CA 1
ATOM 973 C C . ALA A 1 123 ? 29.039 1.774 -12.854 1.00 94.25 123 ALA A C 1
ATOM 975 O O . ALA A 1 123 ? 29.135 0.979 -11.918 1.00 94.25 123 ALA A O 1
ATOM 976 N N . ASN A 1 124 ? 29.493 1.489 -14.076 1.00 95.31 124 ASN A N 1
ATOM 977 C CA . ASN A 1 124 ? 30.043 0.183 -14.464 1.00 95.31 124 ASN A CA 1
ATOM 978 C C . ASN A 1 124 ? 29.051 -0.989 -14.339 1.00 95.31 124 ASN A C 1
ATOM 980 O O . ASN A 1 124 ? 29.466 -2.144 -14.257 1.00 95.31 124 ASN A O 1
ATOM 984 N N . TYR A 1 125 ? 27.741 -0.718 -14.343 1.00 96.25 125 TYR A N 1
ATOM 985 C CA . TYR A 1 125 ? 26.722 -1.767 -14.335 1.00 96.25 125 TYR A CA 1
ATOM 986 C C . TYR A 1 125 ? 26.779 -2.612 -15.614 1.00 96.25 125 TYR A C 1
ATOM 988 O O . TYR A 1 125 ? 26.901 -2.072 -16.716 1.00 96.25 125 TYR A O 1
ATOM 996 N N . ASP A 1 126 ? 26.659 -3.935 -15.479 1.00 95.31 126 ASP A N 1
ATOM 997 C CA . ASP A 1 126 ? 26.624 -4.857 -16.616 1.00 95.31 126 ASP A CA 1
ATOM 998 C C . ASP A 1 126 ? 25.242 -4.878 -17.278 1.00 95.31 126 ASP A C 1
ATOM 1000 O O . ASP A 1 126 ? 24.275 -5.436 -16.745 1.00 95.31 126 ASP A O 1
ATOM 1004 N N . LEU A 1 127 ? 25.158 -4.327 -18.493 1.00 95.00 127 LEU A N 1
ATOM 1005 C CA . LEU A 1 127 ? 23.916 -4.266 -19.263 1.00 95.00 127 LEU A CA 1
ATOM 1006 C C . LEU A 1 127 ? 23.360 -5.645 -19.640 1.00 95.00 127 LEU A C 1
ATOM 1008 O O . LEU A 1 127 ? 22.174 -5.740 -19.951 1.00 95.00 127 LEU A O 1
ATOM 1012 N N . ASN A 1 128 ? 24.150 -6.722 -19.603 1.00 93.88 128 ASN A N 1
ATOM 1013 C CA . ASN A 1 128 ? 23.640 -8.076 -19.850 1.00 93.88 128 ASN A CA 1
ATOM 1014 C C . ASN A 1 128 ? 22.727 -8.577 -18.721 1.00 93.88 128 ASN A C 1
ATOM 1016 O O . ASN A 1 128 ? 21.898 -9.464 -18.945 1.00 93.88 128 ASN A O 1
ATOM 1020 N N . THR A 1 129 ? 22.869 -8.007 -17.521 1.00 94.00 129 THR A N 1
ATOM 1021 C CA . THR A 1 129 ? 22.061 -8.335 -16.337 1.00 94.00 129 THR A CA 1
ATOM 1022 C C . THR A 1 129 ? 20.807 -7.462 -16.217 1.00 94.00 129 THR A C 1
ATOM 1024 O O . THR A 1 129 ? 19.853 -7.835 -15.530 1.00 94.00 129 THR A O 1
ATOM 1027 N N . LEU A 1 130 ? 20.760 -6.335 -16.939 1.00 94.38 130 LEU A N 1
ATOM 1028 C CA . LEU A 1 130 ? 19.646 -5.390 -16.920 1.00 94.38 130 LEU A CA 1
ATOM 1029 C C . LEU A 1 130 ? 18.453 -5.915 -17.735 1.00 94.38 130 LEU A C 1
ATOM 1031 O O . LEU A 1 130 ? 18.332 -5.672 -18.938 1.00 94.38 130 LEU A O 1
ATOM 1035 N N . LYS A 1 131 ? 17.561 -6.652 -17.066 1.00 92.12 131 LYS A N 1
ATOM 1036 C CA . LYS A 1 131 ? 16.435 -7.354 -17.709 1.00 92.12 131 LYS A CA 1
ATOM 1037 C C . LYS A 1 131 ? 15.046 -6.773 -17.422 1.00 92.12 131 LYS A C 1
ATOM 1039 O O . LYS A 1 131 ? 14.076 -7.161 -18.077 1.00 92.12 131 LYS A O 1
ATOM 1044 N N . ALA A 1 132 ? 14.927 -5.910 -16.416 1.00 93.56 132 ALA A N 1
ATOM 1045 C CA . ALA A 1 132 ? 13.662 -5.280 -16.049 1.00 93.56 132 ALA A CA 1
ATOM 1046 C C . ALA A 1 132 ? 13.268 -4.224 -17.092 1.00 93.56 132 ALA A C 1
ATOM 1048 O O . ALA A 1 132 ? 14.133 -3.557 -17.648 1.00 93.56 132 ALA A O 1
ATOM 1049 N N . THR A 1 133 ? 11.970 -4.109 -17.387 1.00 95.69 133 THR A N 1
ATOM 1050 C CA . THR A 1 133 ? 11.471 -3.088 -18.324 1.00 95.69 133 THR A CA 1
ATOM 1051 C C . THR A 1 133 ? 11.595 -1.713 -17.681 1.00 95.69 133 THR A C 1
ATOM 1053 O O . THR A 1 133 ? 11.292 -1.574 -16.505 1.00 95.69 133 THR A O 1
ATOM 1056 N N . GLY A 1 134 ? 12.017 -0.695 -18.423 1.00 97.25 134 GLY A N 1
ATOM 1057 C CA . GLY A 1 134 ? 12.170 0.648 -17.866 1.00 97.25 134 GLY A CA 1
ATOM 1058 C C . GLY A 1 134 ? 13.134 1.526 -18.648 1.00 97.25 134 GLY A C 1
ATOM 1059 O O . GLY A 1 134 ? 13.694 1.110 -19.667 1.00 97.25 134 GLY A O 1
ATOM 1060 N N . VAL A 1 135 ? 13.312 2.748 -18.152 1.00 97.94 135 VAL A N 1
ATOM 1061 C CA . VAL A 1 135 ? 14.286 3.723 -18.640 1.00 97.94 135 VAL A CA 1
ATOM 1062 C C . VAL A 1 135 ? 15.310 3.960 -17.537 1.00 97.94 135 VAL A C 1
ATOM 1064 O O . VAL A 1 135 ? 14.953 4.322 -16.416 1.00 97.94 135 VAL A O 1
ATOM 1067 N N . TYR A 1 136 ? 16.583 3.761 -17.856 1.00 97.88 136 TYR A N 1
ATOM 1068 C CA . TYR A 1 136 ? 17.685 3.787 -16.905 1.00 97.88 136 TYR A CA 1
ATOM 1069 C C . TYR A 1 136 ? 18.773 4.768 -17.331 1.00 97.88 136 TYR A C 1
ATOM 1071 O O . TYR A 1 136 ? 18.951 5.023 -18.519 1.00 97.88 136 TYR A O 1
ATOM 1079 N N . GLY A 1 137 ? 19.522 5.289 -16.363 1.00 96.12 137 GLY A N 1
ATOM 1080 C CA . GLY A 1 137 ? 20.731 6.078 -16.596 1.00 96.12 137 GLY A CA 1
ATOM 1081 C C . GLY A 1 137 ? 21.948 5.370 -16.009 1.00 96.12 137 GLY A C 1
ATOM 1082 O O . GLY A 1 137 ? 21.900 4.942 -14.858 1.00 96.12 137 GLY A O 1
ATOM 1083 N N . CYS A 1 138 ? 23.033 5.241 -16.775 1.00 95.31 138 CYS A N 1
ATOM 1084 C CA . CYS A 1 138 ? 24.267 4.598 -16.311 1.00 95.31 138 CYS A CA 1
ATOM 1085 C C . CYS A 1 138 ? 25.514 5.296 -16.853 1.00 95.31 138 CYS A C 1
ATOM 1087 O O . CYS A 1 138 ? 25.593 5.603 -18.042 1.00 95.31 138 CYS A O 1
ATOM 1089 N N . GLN A 1 139 ? 26.536 5.454 -16.011 1.00 93.06 139 GLN A N 1
ATOM 1090 C CA . GLN A 1 139 ? 27.879 5.840 -16.450 1.00 93.06 139 GLN A CA 1
ATOM 1091 C C . GLN A 1 139 ? 28.766 4.610 -16.646 1.00 93.06 139 GLN A C 1
ATOM 1093 O O . GLN A 1 139 ? 28.699 3.663 -15.865 1.00 93.06 139 GLN A O 1
ATOM 1098 N N . ASN A 1 140 ? 29.613 4.637 -17.675 1.00 91.50 140 ASN A N 1
ATOM 1099 C CA . ASN A 1 140 ? 30.655 3.640 -17.938 1.00 91.50 140 ASN A CA 1
ATOM 1100 C C . ASN A 1 140 ? 30.139 2.196 -17.951 1.00 91.50 140 ASN A C 1
ATOM 1102 O O . ASN A 1 140 ? 30.813 1.290 -17.475 1.00 91.50 140 ASN A O 1
ATOM 1106 N N . ALA A 1 141 ? 28.926 1.988 -18.466 1.00 94.31 141 ALA A N 1
ATOM 1107 C CA . ALA A 1 141 ? 28.259 0.694 -18.434 1.00 94.31 141 ALA A CA 1
ATOM 1108 C C . ALA A 1 141 ? 29.113 -0.420 -19.075 1.00 94.31 141 ALA A C 1
ATOM 1110 O O . ALA A 1 141 ? 29.713 -0.238 -20.137 1.00 94.31 141 ALA A O 1
ATOM 1111 N N . VAL A 1 142 ? 29.141 -1.587 -18.432 1.00 95.25 142 VAL A N 1
ATOM 1112 C CA . VAL A 1 142 ? 29.816 -2.790 -18.934 1.00 95.25 142 VAL A CA 1
ATOM 1113 C C . VAL A 1 142 ? 28.921 -3.461 -19.979 1.00 95.25 142 VAL A C 1
ATOM 1115 O O . VAL A 1 142 ? 27.694 -3.433 -19.872 1.00 95.25 142 VAL A O 1
ATOM 1118 N N . ASN A 1 143 ? 29.530 -4.045 -21.018 1.00 94.62 143 ASN A N 1
ATOM 1119 C CA . ASN A 1 143 ? 28.831 -4.592 -22.191 1.00 94.62 143 ASN A CA 1
ATOM 1120 C C . ASN A 1 143 ? 27.983 -3.560 -22.962 1.00 94.62 143 ASN A C 1
ATOM 1122 O O . ASN A 1 143 ? 27.056 -3.927 -23.688 1.00 94.62 143 ASN A O 1
ATOM 1126 N N . ALA A 1 144 ? 28.310 -2.273 -22.836 1.00 93.69 144 ALA A N 1
ATOM 1127 C CA . ALA A 1 144 ? 27.797 -1.210 -23.691 1.00 93.69 144 ALA A CA 1
ATOM 1128 C C . ALA A 1 144 ? 28.503 -1.192 -25.066 1.00 93.69 144 ALA A C 1
ATOM 1130 O O . ALA A 1 144 ? 29.581 -1.772 -25.203 1.00 93.69 144 ALA A O 1
ATOM 1131 N N . PRO A 1 145 ? 27.934 -0.520 -26.086 1.00 93.25 145 PRO A N 1
ATOM 1132 C CA . PRO A 1 145 ? 28.544 -0.434 -27.416 1.00 93.25 145 PRO A CA 1
ATOM 1133 C C . PRO A 1 145 ? 29.913 0.253 -27.418 1.00 93.25 145 PRO A C 1
ATOM 1135 O O . PRO A 1 145 ? 30.773 -0.087 -28.224 1.00 93.25 145 PRO A O 1
ATOM 1138 N N . LEU A 1 146 ? 30.099 1.233 -26.530 1.00 89.00 146 LEU A N 1
ATOM 1139 C CA . LEU A 1 146 ? 31.322 2.014 -26.374 1.00 89.00 146 LEU A CA 1
ATOM 1140 C C . LEU A 1 146 ? 31.603 2.243 -24.883 1.00 89.00 146 LEU A C 1
ATOM 1142 O O . LEU A 1 146 ? 30.679 2.358 -24.072 1.00 89.00 146 LEU A O 1
ATOM 1146 N N . VAL A 1 147 ? 32.885 2.340 -24.539 1.00 84.50 147 VAL A N 1
ATOM 1147 C CA . VAL A 1 147 ? 33.367 2.570 -23.168 1.00 84.50 147 VAL A CA 1
ATOM 1148 C C . VAL A 1 147 ? 33.396 4.060 -22.808 1.00 84.50 147 VAL A C 1
ATOM 1150 O O . VAL A 1 147 ? 33.306 4.920 -23.680 1.00 84.50 147 VAL A O 1
ATOM 1153 N N . SER A 1 148 ? 33.564 4.363 -21.516 1.00 85.62 148 SER A N 1
ATOM 1154 C CA . SER A 1 148 ? 33.779 5.724 -20.995 1.00 85.62 148 SER A CA 1
ATOM 1155 C C . SER A 1 148 ? 32.679 6.740 -21.357 1.00 85.62 148 SER A C 1
ATOM 1157 O O . SER A 1 148 ? 32.961 7.906 -21.641 1.00 85.62 148 SER A O 1
ATOM 1159 N N . ARG A 1 149 ? 31.416 6.294 -21.382 1.00 86.38 149 ARG A N 1
ATOM 1160 C CA . ARG A 1 149 ? 30.245 7.092 -21.777 1.00 86.38 149 ARG A CA 1
ATOM 1161 C C . ARG A 1 149 ? 29.113 6.988 -20.766 1.00 86.38 149 ARG A C 1
ATOM 1163 O O . ARG A 1 149 ? 28.967 5.972 -20.084 1.00 86.38 149 ARG A O 1
ATOM 1170 N N . ALA A 1 150 ? 28.291 8.031 -20.716 1.00 90.44 150 ALA A N 1
ATOM 1171 C CA . ALA A 1 150 ? 27.002 8.003 -20.041 1.00 90.44 150 ALA A CA 1
ATOM 1172 C C . ALA A 1 150 ? 25.906 7.592 -21.033 1.00 90.44 150 ALA A C 1
ATOM 1174 O O . ALA A 1 150 ? 25.879 8.069 -22.170 1.00 90.44 150 ALA A O 1
ATOM 1175 N N . TRP A 1 151 ? 24.999 6.729 -20.587 1.00 92.88 151 TRP A N 1
ATOM 1176 C CA . TRP A 1 151 ? 23.951 6.132 -21.407 1.00 92.88 151 TRP A CA 1
ATOM 1177 C C . TRP A 1 151 ? 22.577 6.326 -20.773 1.00 92.88 151 TRP A C 1
ATOM 1179 O O . TRP A 1 151 ? 22.401 6.041 -19.587 1.00 92.88 151 TRP A O 1
ATOM 1189 N N . GLU A 1 152 ? 21.603 6.741 -21.580 1.00 95.50 152 GLU A N 1
ATOM 1190 C CA . GLU A 1 152 ? 20.192 6.430 -21.353 1.00 95.50 152 GLU A CA 1
ATOM 1191 C C . GLU A 1 152 ? 19.936 5.034 -21.924 1.00 95.50 152 GLU A C 1
ATOM 1193 O O . GLU A 1 152 ? 20.249 4.774 -23.086 1.00 95.50 152 GLU A O 1
ATOM 1198 N N . ILE A 1 153 ? 19.371 4.134 -21.126 1.00 97.50 153 ILE A N 1
ATOM 1199 C CA . ILE A 1 153 ? 19.068 2.760 -21.521 1.00 97.50 153 ILE A CA 1
ATOM 1200 C C . ILE A 1 153 ? 17.564 2.543 -21.448 1.00 97.50 153 ILE A C 1
ATOM 1202 O O . ILE A 1 153 ? 16.963 2.704 -20.391 1.00 97.50 153 ILE A O 1
ATOM 1206 N N . ARG A 1 154 ? 16.951 2.118 -22.549 1.00 97.75 154 ARG A N 1
ATOM 1207 C CA . ARG A 1 154 ? 15.557 1.676 -22.588 1.00 97.75 154 ARG A CA 1
ATOM 1208 C C . ARG A 1 154 ? 15.519 0.172 -22.720 1.00 97.75 154 ARG A C 1
ATOM 1210 O O . ARG A 1 154 ? 16.129 -0.394 -23.625 1.00 97.75 154 ARG A O 1
ATOM 1217 N N . VAL A 1 155 ? 14.782 -0.463 -21.824 1.00 97.25 155 VAL A N 1
ATOM 1218 C CA . VAL A 1 155 ? 14.617 -1.910 -21.793 1.00 97.25 155 VAL A CA 1
ATOM 1219 C C . VAL A 1 155 ? 13.148 -2.224 -21.978 1.00 97.25 155 VAL A C 1
ATOM 1221 O O . VAL A 1 155 ? 12.310 -1.759 -21.207 1.00 97.25 155 VAL A O 1
ATOM 1224 N N . VAL A 1 156 ? 12.836 -3.035 -22.982 1.00 95.94 156 VAL A N 1
ATOM 1225 C CA . VAL A 1 156 ? 11.485 -3.546 -23.220 1.00 95.94 156 VAL A CA 1
ATOM 1226 C C . VAL A 1 156 ? 11.545 -5.062 -23.206 1.00 95.94 156 VAL A C 1
ATOM 1228 O O . VAL A 1 156 ? 12.215 -5.670 -24.043 1.00 95.94 156 VAL A O 1
ATOM 1231 N N . ARG A 1 157 ? 10.851 -5.679 -22.246 1.00 92.38 157 ARG A N 1
ATOM 1232 C CA . ARG A 1 157 ? 10.746 -7.134 -22.138 1.00 92.38 157 ARG A CA 1
ATOM 1233 C C . ARG A 1 157 ? 9.429 -7.618 -22.726 1.00 92.38 157 ARG A C 1
ATOM 1235 O O . ARG A 1 157 ? 8.360 -7.195 -22.299 1.00 92.38 157 ARG A O 1
ATOM 1242 N N . SER A 1 158 ? 9.510 -8.579 -23.635 1.00 90.50 158 SER A N 1
ATOM 1243 C CA . SER A 1 158 ? 8.371 -9.393 -24.038 1.00 90.50 158 SER A CA 1
ATOM 1244 C C . SER A 1 158 ? 8.435 -10.734 -23.313 1.00 90.50 158 SER A C 1
ATOM 1246 O O . SER A 1 158 ? 9.349 -11.527 -23.541 1.00 90.50 158 SER A O 1
ATOM 1248 N N . VAL A 1 159 ? 7.476 -10.983 -22.415 1.00 82.56 159 VAL A N 1
ATOM 1249 C CA . VAL A 1 159 ? 7.377 -12.261 -21.686 1.00 82.56 159 VAL A CA 1
ATOM 1250 C C . VAL A 1 159 ? 6.938 -13.384 -22.622 1.00 82.56 159 VAL A C 1
ATOM 1252 O O . VAL A 1 159 ? 7.504 -14.469 -22.570 1.00 82.56 159 VAL A O 1
ATOM 1255 N N . SER A 1 160 ? 5.979 -13.121 -23.513 1.00 87.75 160 SER A N 1
ATOM 1256 C CA . SER A 1 160 ? 5.457 -14.126 -24.448 1.00 87.75 160 SER A CA 1
ATOM 1257 C C . SER A 1 160 ? 6.503 -14.615 -25.449 1.00 87.75 160 SER A C 1
ATOM 1259 O O . SER A 1 160 ? 6.448 -15.763 -25.873 1.00 87.75 160 SER A O 1
ATOM 1261 N N . LEU A 1 161 ? 7.458 -13.758 -25.811 1.00 86.31 161 LEU A N 1
ATOM 1262 C CA . LEU A 1 161 ? 8.545 -14.090 -26.733 1.00 86.31 161 LEU A CA 1
ATOM 1263 C C . LEU A 1 161 ? 9.861 -14.426 -26.014 1.00 86.31 161 LEU A C 1
ATOM 1265 O O . LEU A 1 161 ? 10.880 -14.554 -26.687 1.00 86.31 161 LEU A O 1
ATOM 1269 N N . ASP A 1 162 ? 9.858 -14.472 -24.674 1.00 90.44 162 ASP A N 1
ATOM 1270 C CA . ASP A 1 162 ? 11.046 -14.531 -23.808 1.00 90.44 162 ASP A CA 1
ATOM 1271 C C . ASP A 1 162 ? 12.236 -13.734 -24.368 1.00 90.44 162 ASP A C 1
ATOM 1273 O O . ASP A 1 162 ? 13.340 -14.240 -24.584 1.00 90.44 162 ASP A O 1
ATOM 1277 N N . SER A 1 163 ? 11.982 -12.465 -24.676 1.00 93.25 163 SER A N 1
ATOM 1278 C CA . SER A 1 163 ? 12.950 -11.597 -25.336 1.00 93.25 163 SER A CA 1
ATOM 1279 C C . SER A 1 163 ? 13.014 -10.239 -24.669 1.00 93.25 163 SER A C 1
ATOM 1281 O O . SER A 1 163 ? 12.051 -9.755 -24.068 1.00 93.25 163 SER A O 1
ATOM 1283 N N . ILE A 1 164 ? 14.185 -9.625 -24.765 1.00 95.81 164 ILE A N 1
ATOM 1284 C CA . ILE A 1 164 ? 14.405 -8.256 -24.315 1.00 95.81 164 ILE A CA 1
ATOM 1285 C C . ILE A 1 164 ? 15.038 -7.491 -25.462 1.00 95.81 164 ILE A C 1
ATOM 1287 O O . ILE A 1 164 ? 15.976 -7.975 -26.097 1.00 95.81 164 ILE A O 1
ATOM 1291 N N . ILE A 1 165 ? 14.527 -6.289 -25.696 1.00 96.31 165 ILE A N 1
ATOM 1292 C CA . ILE A 1 165 ? 15.160 -5.279 -26.531 1.00 96.31 165 ILE A CA 1
ATOM 1293 C C . ILE A 1 165 ? 15.806 -4.267 -25.596 1.00 96.31 165 ILE A C 1
ATOM 1295 O O . ILE A 1 165 ? 15.170 -3.786 -24.656 1.00 96.31 165 ILE A O 1
ATOM 1299 N N . GLN A 1 166 ? 17.071 -3.961 -25.864 1.00 97.50 166 GLN A N 1
ATOM 1300 C CA . GLN A 1 166 ? 17.768 -2.853 -25.236 1.00 97.50 166 GLN A CA 1
ATOM 1301 C C . GLN A 1 166 ? 18.115 -1.822 -26.294 1.00 97.50 166 GLN A C 1
ATOM 1303 O O . GLN A 1 166 ? 18.762 -2.138 -27.293 1.00 97.50 166 GLN A O 1
ATOM 1308 N N . GLU A 1 167 ? 17.714 -0.587 -26.039 1.00 97.31 167 GLU A N 1
ATOM 1309 C CA . GLU A 1 167 ? 18.176 0.580 -26.772 1.00 97.31 167 GLU A CA 1
ATOM 1310 C C . GLU A 1 167 ? 19.047 1.413 -25.841 1.00 97.31 167 GLU A C 1
ATOM 1312 O O . GLU A 1 167 ? 18.663 1.660 -24.700 1.00 97.31 167 GLU A O 1
ATOM 1317 N N . VAL A 1 168 ? 20.201 1.864 -26.318 1.00 95.88 168 VAL A N 1
ATOM 1318 C CA . VAL A 1 168 ? 21.051 2.793 -25.572 1.00 95.88 168 VAL A CA 1
ATOM 1319 C C . VAL A 1 168 ? 21.286 4.045 -26.389 1.00 95.88 168 VAL A C 1
ATOM 1321 O O . VAL A 1 168 ? 21.541 3.973 -27.590 1.00 95.88 168 VAL A O 1
ATOM 1324 N N . THR A 1 169 ? 21.188 5.191 -25.730 1.00 94.00 169 THR A N 1
ATOM 1325 C CA . THR A 1 169 ? 21.424 6.506 -26.320 1.00 94.00 169 THR A CA 1
ATOM 1326 C C . THR A 1 169 ? 22.501 7.198 -25.504 1.00 94.00 169 THR A C 1
ATOM 1328 O O . THR A 1 169 ? 22.386 7.297 -24.283 1.00 94.00 169 THR A O 1
ATOM 1331 N N . SER A 1 170 ? 23.586 7.619 -26.149 1.00 90.69 170 SER A N 1
ATOM 1332 C CA . SER A 1 170 ? 24.675 8.298 -25.451 1.00 90.69 170 SER A CA 1
ATOM 1333 C C . SER A 1 170 ? 24.263 9.713 -25.056 1.00 90.69 170 SER A C 1
ATOM 1335 O O . SER A 1 170 ? 23.723 10.445 -25.887 1.00 90.69 170 SER A O 1
ATOM 1337 N N . TYR A 1 171 ? 24.613 10.142 -23.847 1.00 82.69 171 TYR A N 1
ATOM 1338 C CA . TYR A 1 171 ? 24.637 11.569 -23.535 1.00 82.69 171 TYR A CA 1
ATOM 1339 C C . TYR A 1 171 ? 25.864 12.208 -24.195 1.00 82.69 171 TYR A C 1
ATOM 1341 O O . TYR A 1 171 ? 26.972 11.679 -24.095 1.00 82.69 171 TYR A O 1
ATOM 1349 N N . THR A 1 172 ? 25.674 13.336 -24.876 1.00 71.56 172 THR A N 1
ATOM 1350 C CA . THR A 1 172 ? 26.770 14.129 -25.448 1.00 71.56 172 THR A CA 1
ATOM 1351 C C . THR A 1 172 ? 27.511 14.854 -24.332 1.00 71.56 172 THR A C 1
ATOM 1353 O O . THR A 1 172 ? 26.887 15.548 -23.527 1.00 71.56 172 THR A O 1
ATOM 1356 N N . THR A 1 173 ? 28.835 14.726 -24.283 1.00 61.03 173 THR A N 1
ATOM 1357 C CA . THR A 1 173 ? 29.680 15.471 -23.345 1.00 61.03 173 THR A CA 1
ATOM 1358 C C . THR A 1 173 ? 30.779 16.204 -24.105 1.00 61.03 173 THR A C 1
ATOM 1360 O O . THR A 1 173 ? 31.464 15.620 -24.942 1.00 61.03 173 THR A O 1
ATOM 1363 N N . GLY A 1 174 ? 30.957 17.495 -23.806 1.00 64.06 174 GLY A N 1
ATOM 1364 C CA . GLY A 1 174 ? 32.085 18.308 -24.273 1.00 64.06 174 GLY A CA 1
ATOM 1365 C C . GLY A 1 174 ? 32.303 18.299 -25.792 1.00 64.06 174 GLY A C 1
ATOM 1366 O O . GLY A 1 174 ? 31.697 19.087 -26.510 1.00 64.06 174 GLY A O 1
ATOM 1367 N N . THR A 1 175 ? 33.215 17.442 -26.258 1.00 60.31 175 THR A N 1
ATOM 1368 C CA . THR A 1 175 ? 33.682 17.337 -27.651 1.00 60.31 175 THR A CA 1
ATOM 1369 C C . THR A 1 175 ? 32.856 16.394 -28.526 1.00 60.31 175 THR A C 1
ATOM 1371 O O . THR A 1 175 ? 32.969 16.454 -29.750 1.00 60.31 175 THR A O 1
ATOM 1374 N N . ASP A 1 176 ? 32.026 15.534 -27.931 1.00 63.66 176 ASP A N 1
ATOM 1375 C CA . ASP A 1 176 ? 31.146 14.643 -28.678 1.00 63.66 176 ASP A CA 1
ATOM 1376 C C . ASP A 1 176 ? 29.810 15.325 -28.955 1.00 63.66 176 ASP A C 1
ATOM 1378 O O . ASP A 1 176 ? 28.942 15.421 -28.088 1.00 63.66 176 ASP A O 1
ATOM 1382 N N . THR A 1 177 ? 29.667 15.839 -30.171 1.00 68.00 177 THR A N 1
ATOM 1383 C CA . THR A 1 177 ? 28.479 16.586 -30.602 1.00 68.00 177 THR A CA 1
ATOM 1384 C C . THR A 1 177 ? 27.372 15.681 -31.134 1.00 68.00 177 THR A C 1
ATOM 1386 O O . THR A 1 177 ? 26.271 16.162 -31.405 1.00 68.00 177 THR A O 1
ATOM 1389 N N . GLN A 1 178 ? 27.630 14.378 -31.282 1.00 76.81 178 GLN A N 1
ATOM 1390 C CA . GLN A 1 178 ? 26.708 13.468 -31.939 1.00 76.81 178 GLN A CA 1
ATOM 1391 C C . GLN A 1 178 ? 26.095 12.466 -30.963 1.00 76.81 178 GLN A C 1
ATOM 1393 O O . GLN A 1 178 ? 26.772 11.631 -30.370 1.00 76.81 178 GLN A O 1
ATOM 1398 N N . VAL A 1 179 ? 24.767 12.503 -30.850 1.00 83.69 179 VAL A N 1
ATOM 1399 C CA . VAL A 1 179 ? 24.006 11.499 -30.103 1.00 83.69 179 VAL A CA 1
ATOM 1400 C C . VAL A 1 179 ? 24.023 10.177 -30.871 1.00 83.69 179 VAL A C 1
ATOM 1402 O O . VAL A 1 179 ? 23.430 10.057 -31.949 1.00 83.69 179 VAL A O 1
ATOM 1405 N N . MET A 1 180 ? 24.679 9.170 -30.296 1.00 86.94 180 MET A N 1
ATOM 1406 C CA . MET A 1 180 ? 24.716 7.826 -30.852 1.00 86.94 180 MET A CA 1
ATOM 1407 C C . MET A 1 180 ? 23.644 6.954 -30.214 1.00 86.94 180 MET A C 1
ATOM 1409 O O . MET A 1 180 ? 23.577 6.826 -28.988 1.00 86.94 180 MET A O 1
ATOM 1413 N N . LYS A 1 181 ? 22.819 6.326 -31.053 1.00 92.81 181 LYS A N 1
ATOM 1414 C CA . LYS A 1 181 ? 21.816 5.353 -30.620 1.00 92.81 181 LYS A CA 1
ATOM 1415 C C . LYS A 1 181 ? 22.222 3.966 -31.089 1.00 92.81 181 LYS A C 1
ATOM 1417 O O . LYS A 1 181 ? 22.544 3.791 -32.261 1.00 92.81 181 LYS A O 1
ATOM 1422 N N . TYR A 1 182 ? 22.154 2.984 -30.199 1.00 95.56 182 TYR A N 1
ATOM 1423 C CA . TYR A 1 182 ? 22.380 1.577 -30.516 1.00 95.56 182 TYR A CA 1
ATOM 1424 C C . TYR A 1 182 ? 21.206 0.726 -30.046 1.00 95.56 182 TYR A C 1
ATOM 1426 O O . TYR A 1 182 ? 20.544 1.055 -29.062 1.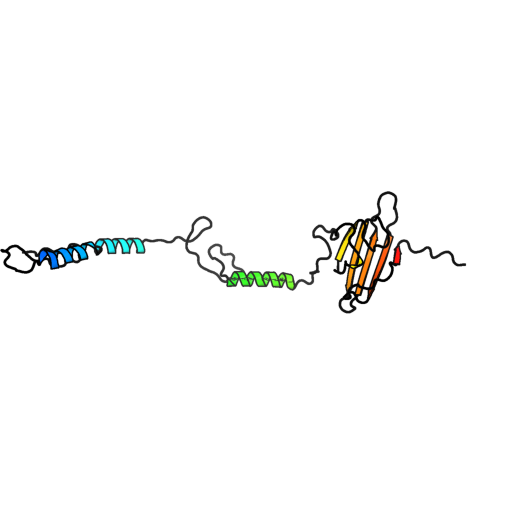00 95.56 182 TYR A O 1
ATOM 1434 N N . ILE A 1 183 ? 20.972 -0.391 -30.728 1.00 96.62 183 ILE A N 1
ATOM 1435 C CA . ILE A 1 183 ? 19.965 -1.385 -30.357 1.00 96.62 183 ILE A CA 1
ATOM 1436 C C . ILE A 1 183 ? 20.580 -2.782 -30.336 1.00 96.62 183 ILE A C 1
ATOM 1438 O O . ILE A 1 183 ? 21.452 -3.108 -31.142 1.00 96.62 183 ILE A O 1
ATOM 1442 N N . ARG A 1 184 ? 20.129 -3.621 -29.408 1.00 96.25 184 ARG A N 1
ATOM 1443 C CA . ARG A 1 184 ? 20.382 -5.064 -29.413 1.00 96.25 184 ARG A CA 1
ATOM 1444 C C . ARG A 1 184 ? 19.178 -5.809 -28.864 1.00 96.25 184 ARG A C 1
ATOM 1446 O O . ARG A 1 184 ? 18.300 -5.222 -28.229 1.00 96.25 184 ARG A O 1
ATOM 1453 N N . LYS A 1 185 ? 19.167 -7.124 -29.051 1.00 95.25 185 LYS A N 1
ATOM 1454 C CA . LYS A 1 185 ? 18.162 -8.002 -28.455 1.00 95.25 185 LYS A CA 1
ATOM 1455 C C . LYS A 1 185 ? 18.794 -9.236 -27.834 1.00 95.25 185 LYS A C 1
ATOM 1457 O O . LYS A 1 185 ? 19.908 -9.621 -28.182 1.00 95.25 185 LYS A O 1
ATOM 1462 N N . THR A 1 186 ? 18.044 -9.894 -26.967 1.00 93.69 186 THR A N 1
ATOM 1463 C CA . THR A 1 186 ? 18.296 -11.280 -26.570 1.00 93.69 186 THR A CA 1
ATOM 1464 C C . THR A 1 186 ? 17.078 -12.132 -26.908 1.00 93.69 186 THR A C 1
ATOM 1466 O O . THR A 1 186 ? 15.937 -11.696 -26.743 1.00 93.69 186 THR A O 1
ATOM 1469 N N . GLN A 1 187 ? 17.339 -13.328 -27.432 1.00 82.06 187 GLN A N 1
ATOM 1470 C CA . GLN A 1 187 ? 16.373 -14.418 -27.535 1.00 82.06 187 GLN A CA 1
ATOM 1471 C C . GLN A 1 187 ? 16.712 -15.381 -26.387 1.00 82.06 187 GLN A C 1
ATOM 1473 O O . GLN A 1 187 ? 17.888 -15.698 -26.211 1.00 82.06 187 GLN A O 1
ATOM 1478 N N . ASN A 1 188 ? 15.721 -15.807 -25.599 1.00 82.81 188 ASN A N 1
ATOM 1479 C CA . ASN A 1 188 ? 15.892 -16.533 -24.328 1.00 82.81 188 ASN A CA 1
ATOM 1480 C C . ASN A 1 188 ? 16.363 -15.641 -23.161 1.00 82.81 188 ASN A C 1
ATOM 1482 O O . ASN A 1 188 ? 17.358 -15.913 -22.480 1.00 82.81 188 ASN A O 1
ATOM 1486 N N . ALA A 1 189 ? 15.639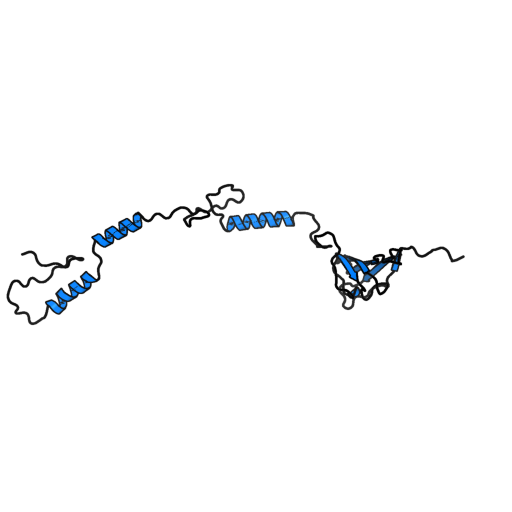 -14.550 -22.914 1.00 84.50 189 ALA A N 1
ATOM 1487 C CA . ALA A 1 189 ? 15.890 -13.628 -21.808 1.00 84.50 189 ALA A CA 1
ATOM 1488 C C . ALA A 1 189 ? 15.871 -14.309 -20.422 1.00 84.50 189 ALA A C 1
ATOM 1490 O O . ALA A 1 189 ? 16.508 -13.818 -19.481 1.00 84.50 189 ALA A O 1
ATOM 1491 N N . SER A 1 190 ? 15.163 -15.430 -20.278 1.00 85.12 190 SER A N 1
ATOM 1492 C CA . SER A 1 190 ? 15.127 -16.236 -19.055 1.00 85.12 190 SER A CA 1
ATOM 1493 C C . SER A 1 190 ? 16.406 -17.052 -18.808 1.00 85.12 190 SER A C 1
ATOM 1495 O O . SER A 1 190 ? 16.682 -17.389 -17.658 1.00 85.12 190 SER A O 1
ATOM 1497 N N . ALA A 1 191 ? 17.228 -17.311 -19.833 1.00 83.88 191 ALA A N 1
ATOM 1498 C CA . ALA A 1 191 ? 18.453 -18.102 -19.704 1.00 83.88 191 ALA A CA 1
ATOM 1499 C C . ALA A 1 191 ? 19.538 -17.401 -18.859 1.00 83.88 191 ALA A C 1
ATOM 1501 O O . ALA A 1 191 ? 19.583 -16.165 -18.768 1.00 83.88 191 ALA A O 1
ATOM 1502 N N . ASN A 1 192 ? 20.434 -18.195 -18.257 1.00 79.75 192 ASN A N 1
ATOM 1503 C CA . ASN A 1 192 ? 21.598 -17.709 -17.513 1.00 79.75 192 ASN A CA 1
ATOM 1504 C C . ASN A 1 192 ? 22.895 -18.430 -17.961 1.00 79.75 192 ASN A C 1
ATOM 1506 O O . ASN A 1 192 ? 23.063 -19.600 -17.615 1.00 79.75 192 ASN A O 1
ATOM 1510 N N . PRO A 1 193 ? 23.804 -17.765 -18.708 1.00 77.56 193 PRO A N 1
ATOM 1511 C CA . PRO A 1 193 ? 23.696 -16.387 -19.192 1.00 77.56 193 PRO A CA 1
ATOM 1512 C C . PRO A 1 193 ? 22.720 -16.263 -20.375 1.00 77.56 193 PRO A C 1
ATOM 1514 O O . PRO A 1 193 ? 22.540 -17.196 -21.155 1.00 77.56 193 PRO A O 1
ATOM 1517 N N . SER A 1 194 ? 22.097 -15.094 -20.534 1.00 81.94 194 SER A N 1
ATOM 1518 C CA . SER A 1 194 ? 21.311 -14.789 -21.738 1.00 81.94 194 SER A CA 1
ATOM 1519 C C . SER A 1 194 ? 22.231 -14.516 -22.925 1.00 81.94 194 SER A C 1
ATOM 1521 O O . SER A 1 194 ? 23.250 -13.837 -22.783 1.00 81.94 194 SER A O 1
ATOM 1523 N N . THR A 1 195 ? 21.854 -14.992 -24.110 1.00 89.81 195 THR A N 1
ATOM 1524 C CA . THR A 1 195 ? 22.602 -14.736 -25.346 1.00 89.81 195 THR A CA 1
ATOM 1525 C C . THR A 1 195 ? 22.159 -13.411 -25.962 1.00 89.81 195 THR A C 1
ATOM 1527 O O . THR A 1 195 ? 21.010 -13.267 -26.386 1.00 89.81 195 THR A O 1
ATOM 1530 N N . TRP A 1 196 ? 23.061 -12.433 -26.009 1.00 94.00 196 TRP A N 1
ATOM 1531 C CA . TRP A 1 196 ? 22.814 -11.112 -26.590 1.00 94.00 196 TRP A CA 1
ATOM 1532 C C . TRP A 1 196 ? 23.343 -11.033 -28.021 1.00 94.00 196 TRP A C 1
ATOM 1534 O O . TRP A 1 196 ? 24.433 -11.520 -28.313 1.00 94.00 196 TRP A O 1
ATOM 1544 N N . THR A 1 197 ? 22.596 -10.385 -28.915 1.00 95.56 197 THR A N 1
ATOM 1545 C CA . THR A 1 197 ? 23.134 -9.996 -30.222 1.00 95.56 197 THR A CA 1
ATOM 1546 C C . THR A 1 197 ? 24.185 -8.902 -30.054 1.00 95.56 197 THR A C 1
ATOM 1548 O O . THR A 1 197 ? 24.166 -8.150 -29.075 1.00 95.56 197 THR A O 1
ATOM 1551 N N . ALA A 1 198 ? 25.062 -8.760 -31.048 1.00 94.94 198 ALA A N 1
ATOM 1552 C CA . ALA A 1 198 ? 25.915 -7.584 -31.146 1.00 94.94 198 ALA A CA 1
ATOM 1553 C C . ALA A 1 198 ? 25.068 -6.298 -31.173 1.00 94.94 198 ALA A C 1
ATOM 1555 O O . ALA A 1 198 ? 23.921 -6.299 -31.637 1.00 94.94 198 ALA A O 1
ATOM 1556 N N . TRP A 1 199 ? 25.645 -5.209 -30.669 1.00 96.06 199 TRP A N 1
ATOM 1557 C CA . TRP A 1 199 ? 25.047 -3.882 -30.765 1.00 96.06 199 TRP A CA 1
ATOM 1558 C C . TRP A 1 199 ? 25.021 -3.413 -32.218 1.00 96.06 199 TRP A C 1
ATOM 1560 O O . TRP A 1 199 ? 26.026 -3.487 -32.921 1.00 96.06 199 TRP A O 1
ATOM 1570 N N . GLN A 1 200 ? 23.876 -2.897 -32.652 1.00 9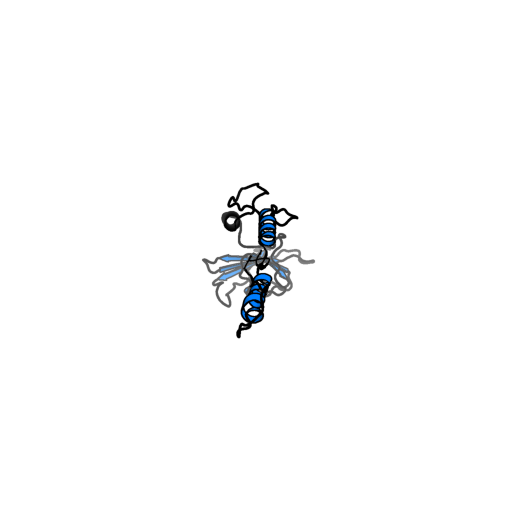4.81 200 GLN A N 1
ATOM 1571 C CA . GLN A 1 200 ? 23.688 -2.310 -33.974 1.00 94.81 200 GLN A CA 1
ATOM 1572 C C . GLN A 1 200 ? 23.564 -0.791 -33.831 1.00 94.81 200 GLN A C 1
ATOM 1574 O O . GLN A 1 200 ? 22.724 -0.316 -33.067 1.00 94.81 200 GLN A O 1
ATOM 1579 N N . LEU A 1 201 ? 24.409 -0.034 -34.538 1.00 91.81 201 LEU A N 1
ATOM 1580 C CA . LEU A 1 201 ? 24.349 1.431 -34.584 1.00 91.81 201 LEU A CA 1
ATOM 1581 C C . LEU A 1 201 ? 23.120 1.878 -35.391 1.00 91.81 201 LEU A C 1
ATOM 1583 O O . LEU A 1 201 ? 22.932 1.444 -36.524 1.00 91.81 201 LEU A O 1
ATOM 1587 N N . MET A 1 202 ? 22.309 2.756 -34.807 1.00 87.31 202 MET A N 1
ATOM 1588 C CA . MET A 1 202 ? 21.099 3.327 -35.407 1.00 87.31 202 MET A CA 1
ATOM 1589 C C . MET A 1 202 ? 21.297 4.783 -35.838 1.00 87.31 202 MET A C 1
ATOM 1591 O O . MET A 1 202 ? 20.779 5.183 -36.880 1.00 87.31 202 MET A O 1
ATOM 1595 N N . THR A 1 203 ? 22.022 5.583 -35.046 1.00 81.19 203 THR A N 1
ATOM 1596 C CA . THR A 1 203 ? 22.335 6.983 -35.376 1.00 81.19 203 THR A CA 1
ATOM 1597 C C . THR A 1 203 ? 23.781 7.341 -35.025 1.00 81.19 203 THR A C 1
ATOM 1599 O O . THR A 1 203 ? 24.233 6.929 -33.957 1.00 81.19 203 THR A O 1
ATOM 1602 N N . PRO A 1 204 ? 24.482 8.124 -35.871 1.00 67.38 204 PRO A N 1
ATOM 1603 C CA . PRO A 1 204 ? 24.043 8.536 -37.211 1.00 67.38 204 PRO A CA 1
ATOM 1604 C C . PRO A 1 204 ? 23.858 7.322 -38.126 1.00 67.38 204 PRO A C 1
ATOM 1606 O O . PRO A 1 204 ? 24.451 6.271 -37.885 1.00 67.38 204 PRO A O 1
ATOM 1609 N N . GLN A 1 205 ? 22.990 7.443 -39.137 1.00 62.38 205 GLN A N 1
ATOM 1610 C CA . GLN A 1 205 ? 22.864 6.370 -40.121 1.00 62.38 205 GLN A CA 1
ATOM 1611 C C . GLN A 1 205 ? 24.257 6.068 -40.695 1.00 62.38 205 GLN A C 1
ATOM 1613 O O . GLN A 1 205 ? 25.015 7.012 -40.942 1.00 62.38 205 GLN A O 1
ATOM 1618 N N . PRO A 1 206 ? 24.618 4.789 -40.899 1.00 58.72 206 PRO A N 1
ATOM 1619 C CA . PRO A 1 206 ? 25.838 4.457 -41.620 1.00 58.72 206 PRO A CA 1
ATOM 1620 C C . PRO A 1 206 ? 25.814 5.201 -42.958 1.00 58.72 206 PRO A C 1
ATOM 1622 O O . PRO A 1 206 ? 24.800 5.149 -43.655 1.00 58.72 206 PRO A O 1
ATOM 1625 N N . ASN A 1 207 ? 26.887 5.910 -43.318 1.00 57.12 207 ASN A N 1
ATOM 1626 C CA . ASN A 1 207 ? 26.996 6.522 -44.642 1.00 57.12 207 ASN A CA 1
ATOM 1627 C C . ASN A 1 207 ? 26.836 5.417 -45.700 1.00 57.12 207 ASN A C 1
ATOM 1629 O O . ASN A 1 207 ? 27.756 4.644 -45.940 1.00 57.12 207 ASN A O 1
ATOM 1633 N N . VAL A 1 208 ? 25.663 5.337 -46.330 1.00 56.94 208 VAL A N 1
ATOM 1634 C CA . VAL A 1 208 ? 25.332 4.354 -47.381 1.00 56.94 208 VAL A CA 1
ATOM 1635 C C . VAL A 1 208 ? 25.865 4.755 -48.763 1.00 56.94 208 VAL A C 1
ATOM 1637 O O . VAL A 1 208 ? 25.441 4.215 -49.779 1.00 56.94 208 VAL A O 1
ATOM 1640 N N . TRP A 1 209 ? 26.818 5.685 -48.824 1.00 51.53 209 TRP A N 1
ATOM 1641 C CA . TRP A 1 209 ? 27.418 6.156 -50.071 1.00 51.53 209 TRP A CA 1
ATOM 1642 C C . TRP A 1 209 ? 28.889 5.746 -50.127 1.00 51.53 209 TRP A C 1
ATOM 1644 O O . TRP A 1 209 ? 29.737 6.394 -49.518 1.00 51.53 209 TRP A O 1
ATOM 1654 N N . GLY A 1 210 ? 29.179 4.652 -50.842 1.00 54.94 210 GLY A N 1
ATOM 1655 C CA . GLY A 1 210 ? 30.555 4.199 -51.078 1.00 54.94 210 GLY A CA 1
ATOM 1656 C C . GLY A 1 210 ? 30.735 2.756 -51.564 1.00 54.94 210 GLY A C 1
ATOM 1657 O O . GLY A 1 210 ? 31.703 2.120 -51.166 1.00 54.94 210 GLY A O 1
ATOM 1658 N N . ALA A 1 211 ? 29.826 2.226 -52.387 1.00 49.72 211 ALA A N 1
ATOM 1659 C CA . ALA A 1 211 ? 30.064 1.002 -53.159 1.00 49.72 211 ALA A CA 1
ATOM 1660 C C . ALA A 1 211 ? 29.532 1.189 -54.588 1.00 49.72 211 ALA A C 1
ATOM 1662 O O . ALA A 1 211 ? 28.445 0.723 -54.925 1.00 49.72 211 ALA A O 1
ATOM 1663 N N . LEU A 1 212 ? 30.294 1.934 -55.389 1.00 43.34 212 LEU A N 1
ATOM 1664 C CA . LEU A 1 212 ? 30.317 1.885 -56.851 1.00 43.34 212 LEU A CA 1
ATOM 1665 C C . LEU A 1 212 ? 31.780 1.944 -57.287 1.00 43.34 212 LEU A C 1
ATOM 1667 O O . LEU A 1 212 ? 32.511 2.775 -56.701 1.00 43.34 212 LEU A O 1
#

Radius of gyration: 45.28 Å; chains: 1; bounding box: 66×41×145 Å

pLDDT: mean 88.23, std 11.37, range [43.34, 97.94]

Foldseek 3Di:
DPFDAQDAPRHGDDDPPDDDPDPDDCCVVPVVVRNVVSVVDDHPVVVVVVVVCVVPDDFDQDDPPRDGDAAEDLDLPDPDPRHDYDPNSVVVNVVVVVCVVVVDPDDPDDADDPVPHRAEDEEQDEPQPVADAHWYWYAQHHPDLDGGFIWTWGWDADPVQLKIKIKIWTDDDDPRPFIWIWIKMFRNVVDVRTDIDRIDTDPPDPPPPDDD

Secondary structure (DSSP, 8-state):
----B-TTT-PBPPP-SS----SS-HIIIIIHHHHHHHHTS--HHHHHHHHHHHHT---PBP-SSS--B-EEE--SS---SSEEEPHHHHHHHHHHHHHHHHH--S--S--S-TTS--EE--TT-BTTT--SSEEEEEES-BT-SSSS-EEEEEEEEETTTTEEEEEEEEPP-TT-----EEEEEEE-TTSSS-EEPPPEEEESPP------

Sequence (212 aa):
MNEPKTPNLGLNKIDRSSPSTTYFDLDKYLDQNWEKVDEGVATRDEVEELRQSVNEMDIPDASLTQKGKVQLSSKTNGISEEFAPTEKALNDARLAAQKYTDDKTWQKYKLTQDNGEPTLIAANYDLNTLKATGVYGCQNAVNAPLVSRAWEIRVVRSVSLDSIIQEVTSYTTGTDTQVMKYIRKTQNASANPSTWTAWQLMTPQPNVWGAL